Protein AF-A8WQV1-F1 (afdb_monomer_lite)

Organism: Caenorhabditis briggsae (NCBI:txid6238)

Sequence (213 aa):
MSSTSKEANKPSAESYLNKLYADLYHLVNSVEKGSGSELTVRLRNVESDIANFKEAIKTLPDISVGEGKQRGQISALYKQIEKKDELLESLAAFSLDARTNEDTLICKECKTVVILKNMTTEFLNEERDLPLPRQKKGIDHTQTEPVRGYFGVKDIFAFENVGFTRSSEGKRYLVCGECEQGPVGFVDTLTEMNYVTPERLAVQQTTNSPVEN

Structure (mmCIF, N/CA/C/O backbone):
data_AF-A8WQV1-F1
#
_entry.id   AF-A8WQV1-F1
#
loop_
_atom_site.group_PDB
_atom_site.id
_atom_site.type_symbol
_atom_site.label_atom_id
_atom_site.label_alt_id
_atom_site.label_comp_id
_atom_site.label_asym_id
_atom_site.label_entity_id
_atom_site.label_seq_id
_atom_site.pdbx_PDB_ins_code
_atom_site.Cartn_x
_atom_site.Cartn_y
_atom_site.Cartn_z
_atom_site.occupancy
_atom_site.B_iso_or_equiv
_atom_site.auth_seq_id
_atom_site.auth_comp_id
_atom_site.auth_asym_id
_atom_site.auth_atom_id
_atom_site.pdbx_PDB_model_num
ATOM 1 N N . MET A 1 1 ? 42.747 -19.310 -12.328 1.00 36.72 1 MET A N 1
ATOM 2 C CA . MET A 1 1 ? 43.585 -19.212 -13.541 1.00 36.72 1 MET A CA 1
ATOM 3 C C . MET A 1 1 ? 42.649 -19.092 -14.735 1.00 36.72 1 MET A C 1
ATOM 5 O O . MET A 1 1 ? 42.214 -20.112 -15.243 1.00 36.72 1 MET A O 1
ATOM 9 N N . SER A 1 2 ? 42.257 -17.871 -15.111 1.00 37.88 2 SER A N 1
ATOM 10 C CA . SER A 1 2 ? 41.440 -17.640 -16.312 1.00 37.88 2 SER A CA 1
ATOM 11 C C . SER A 1 2 ? 42.349 -17.178 -17.435 1.00 37.88 2 SER A C 1
ATOM 13 O O . SER A 1 2 ? 42.889 -16.077 -17.396 1.00 37.88 2 SER A O 1
ATOM 15 N N . SER A 1 3 ? 42.546 -18.060 -18.405 1.00 39.62 3 SER A N 1
ATOM 16 C CA . SER A 1 3 ? 43.194 -17.796 -19.681 1.00 39.62 3 SER A CA 1
ATOM 17 C C . SER A 1 3 ? 42.310 -16.874 -20.523 1.00 39.62 3 SER A C 1
ATOM 19 O O . SER A 1 3 ? 41.363 -17.324 -21.162 1.00 39.62 3 SER A O 1
ATOM 21 N N . THR A 1 4 ? 42.608 -15.577 -20.507 1.00 39.50 4 THR A N 1
ATOM 22 C CA . THR A 1 4 ? 42.071 -14.598 -21.455 1.00 39.50 4 THR A CA 1
ATOM 23 C C . THR A 1 4 ? 42.779 -14.775 -22.794 1.00 39.50 4 THR A C 1
ATOM 25 O O . THR A 1 4 ? 43.891 -14.289 -23.011 1.00 39.50 4 THR A O 1
ATOM 28 N N . SER A 1 5 ? 42.140 -15.505 -23.702 1.00 43.41 5 SER A N 1
ATOM 29 C CA . SER A 1 5 ? 42.498 -15.526 -25.116 1.00 43.41 5 SER A CA 1
ATOM 30 C C . SER A 1 5 ? 42.326 -14.108 -25.663 1.00 43.41 5 SER A C 1
ATOM 32 O O . SER A 1 5 ? 41.225 -13.564 -25.640 1.00 43.41 5 SER A O 1
ATOM 34 N N . LYS A 1 6 ? 43.411 -13.481 -26.125 1.00 44.03 6 LYS A N 1
ATOM 35 C CA . LYS A 1 6 ? 43.340 -12.240 -26.904 1.00 44.03 6 LYS A CA 1
ATOM 36 C C . LYS A 1 6 ? 42.639 -12.555 -28.227 1.00 44.03 6 LYS A C 1
ATOM 38 O O . LYS A 1 6 ? 43.284 -13.046 -29.149 1.00 44.03 6 LYS A O 1
ATOM 43 N N . GLU A 1 7 ? 41.338 -12.300 -28.323 1.00 45.66 7 GLU A N 1
ATOM 44 C CA . GLU A 1 7 ? 40.667 -12.239 -29.620 1.00 45.66 7 GLU A CA 1
ATOM 45 C C . GLU A 1 7 ? 41.255 -11.059 -30.398 1.00 45.66 7 GLU A C 1
ATOM 47 O O . GLU A 1 7 ? 41.131 -9.897 -30.008 1.00 45.66 7 GLU A O 1
ATOM 52 N N . ALA A 1 8 ? 41.976 -11.365 -31.476 1.00 50.50 8 ALA A N 1
ATOM 53 C CA . ALA A 1 8 ? 42.409 -10.361 -32.431 1.00 50.50 8 ALA A CA 1
ATOM 54 C C . ALA A 1 8 ? 41.153 -9.719 -33.033 1.00 50.50 8 ALA A C 1
ATOM 56 O O . ALA A 1 8 ? 40.342 -10.406 -33.653 1.00 50.50 8 ALA A O 1
ATOM 57 N N . ASN A 1 9 ? 40.980 -8.415 -32.816 1.00 60.62 9 ASN A N 1
ATOM 58 C CA . ASN A 1 9 ? 39.801 -7.687 -33.264 1.00 60.62 9 ASN A CA 1
ATOM 59 C C . ASN A 1 9 ? 39.775 -7.688 -34.802 1.00 60.62 9 ASN A C 1
ATOM 61 O O . ASN A 1 9 ? 40.575 -7.006 -35.448 1.00 60.62 9 ASN A O 1
ATOM 65 N N . LYS A 1 10 ? 38.922 -8.532 -35.389 1.00 67.94 10 LYS A N 1
ATOM 66 C CA . LYS A 1 10 ? 38.772 -8.653 -36.842 1.00 67.94 10 LYS A CA 1
ATOM 67 C C . LYS A 1 10 ? 38.277 -7.302 -37.392 1.00 67.94 10 LYS A C 1
ATOM 69 O O . LYS A 1 10 ? 37.418 -6.691 -36.757 1.00 67.94 10 LYS A O 1
ATOM 74 N N . PRO A 1 11 ? 38.784 -6.814 -38.541 1.00 74.38 11 PRO A N 1
ATOM 75 C CA . PRO A 1 11 ? 38.354 -5.526 -39.086 1.00 74.38 11 PRO A CA 1
ATOM 76 C C . PRO A 1 11 ? 36.836 -5.498 -39.316 1.00 74.38 11 PRO A C 1
ATOM 78 O O . PRO A 1 11 ? 36.263 -6.490 -39.776 1.00 74.38 11 PRO A O 1
ATOM 81 N N . SER A 1 12 ? 36.186 -4.376 -38.991 1.00 82.19 12 SER A N 1
ATOM 82 C CA . SER A 1 12 ? 34.741 -4.194 -39.179 1.00 82.19 12 SER A CA 1
ATOM 83 C C . SER A 1 12 ? 34.376 -4.082 -40.664 1.00 82.19 12 SER A C 1
ATOM 85 O O . SER A 1 12 ? 35.210 -3.718 -41.494 1.00 82.19 12 SER A O 1
ATOM 87 N N . ALA A 1 13 ? 33.110 -4.344 -41.013 1.00 84.62 13 ALA A N 1
ATOM 88 C CA . ALA A 1 13 ? 32.611 -4.139 -42.379 1.00 84.62 13 ALA A CA 1
ATOM 89 C C . ALA A 1 13 ? 32.867 -2.699 -42.872 1.00 84.62 13 ALA A C 1
ATOM 91 O O . ALA A 1 13 ? 33.284 -2.494 -44.009 1.00 84.62 13 ALA A O 1
ATOM 92 N N . GLU A 1 14 ? 32.714 -1.712 -41.987 1.00 85.88 14 GLU A N 1
ATOM 93 C CA . GLU A 1 14 ? 33.030 -0.304 -42.252 1.00 85.88 14 GLU A CA 1
ATOM 94 C C . GLU A 1 14 ? 34.509 -0.090 -42.619 1.00 85.88 14 GLU A C 1
ATOM 96 O O . GLU A 1 14 ? 34.821 0.633 -43.564 1.00 85.88 14 GLU A O 1
ATOM 101 N N . SER A 1 15 ? 35.432 -0.770 -41.932 1.00 85.56 15 SER A N 1
ATOM 102 C CA . SER A 1 15 ? 36.864 -0.685 -42.233 1.00 85.56 15 SER A CA 1
ATOM 103 C C . SER A 1 15 ? 37.199 -1.200 -43.637 1.00 85.56 15 SER A C 1
ATOM 105 O O . SER A 1 15 ? 38.009 -0.576 -44.324 1.00 85.56 15 SER A O 1
ATOM 107 N N . TYR A 1 16 ? 36.567 -2.290 -44.087 1.00 88.38 16 TYR A N 1
ATOM 108 C CA . TYR A 1 16 ? 36.750 -2.803 -45.451 1.00 88.38 16 TYR A CA 1
ATOM 109 C C . TYR A 1 16 ? 36.132 -1.884 -46.507 1.00 88.38 16 TYR A C 1
ATOM 111 O O . TYR A 1 16 ? 36.733 -1.683 -47.559 1.00 88.38 16 TYR A O 1
ATOM 119 N N . LEU A 1 17 ? 34.972 -1.284 -46.221 1.00 87.75 17 LEU A N 1
ATOM 120 C CA . LEU A 1 17 ? 34.329 -0.328 -47.125 1.00 87.75 17 LEU A CA 1
ATOM 121 C C . LEU A 1 17 ? 35.196 0.922 -47.340 1.00 87.75 17 LEU A C 1
ATOM 123 O O . LEU A 1 17 ? 35.389 1.359 -48.474 1.00 87.75 17 LEU A O 1
ATOM 127 N N . ASN A 1 18 ? 35.770 1.460 -46.263 1.00 88.56 18 ASN A N 1
ATOM 128 C CA . ASN A 1 18 ? 36.675 2.607 -46.331 1.00 88.56 18 ASN A CA 1
ATOM 129 C C . ASN A 1 18 ? 37.946 2.286 -47.133 1.00 88.56 18 ASN A C 1
ATOM 131 O O . ASN A 1 18 ? 38.418 3.117 -47.910 1.00 88.56 18 ASN A O 1
ATOM 135 N N . LYS A 1 19 ? 38.478 1.066 -46.984 1.00 90.06 19 LYS A N 1
ATOM 136 C CA . LYS A 1 19 ? 39.639 0.601 -47.751 1.00 90.06 19 LYS A CA 1
ATOM 137 C C . LYS A 1 19 ? 39.313 0.459 -49.243 1.00 90.06 19 LYS A C 1
ATOM 139 O O . LYS A 1 19 ? 40.042 1.000 -50.070 1.00 90.06 19 LYS A O 1
ATOM 144 N N . LEU A 1 20 ? 38.165 -0.138 -49.567 1.00 90.25 20 LEU A N 1
ATOM 145 C CA . LEU A 1 20 ? 37.666 -0.255 -50.937 1.00 90.25 20 LEU A CA 1
ATOM 146 C C . LEU A 1 20 ? 37.507 1.117 -51.608 1.00 90.25 20 LEU A C 1
ATOM 148 O O . LEU A 1 20 ? 37.900 1.290 -52.760 1.00 90.25 20 LEU A O 1
ATOM 152 N N . TYR A 1 21 ? 36.966 2.107 -50.892 1.00 87.50 21 TYR A N 1
ATOM 153 C CA . TYR A 1 21 ? 36.841 3.475 -51.399 1.00 87.50 21 TYR A CA 1
ATOM 154 C C . TYR A 1 21 ? 38.207 4.098 -51.726 1.00 87.50 21 TYR A C 1
ATOM 156 O O . TYR A 1 21 ? 38.379 4.685 -52.796 1.00 87.50 21 TYR A O 1
ATOM 164 N N . ALA A 1 22 ? 39.197 3.930 -50.844 1.00 88.31 22 ALA A N 1
ATOM 165 C CA . ALA A 1 22 ? 40.556 4.413 -51.083 1.00 88.31 22 ALA A CA 1
ATOM 166 C C . ALA A 1 22 ? 41.210 3.718 -52.291 1.00 88.31 22 ALA A C 1
ATOM 168 O O . ALA A 1 22 ? 41.815 4.383 -53.135 1.00 88.31 22 ALA A O 1
ATOM 169 N N . ASP A 1 23 ? 41.055 2.397 -52.417 1.00 88.81 23 ASP A N 1
ATOM 170 C CA . ASP A 1 23 ? 41.619 1.635 -53.534 1.00 88.81 23 ASP A CA 1
ATOM 171 C C . ASP A 1 23 ? 40.944 1.984 -54.876 1.00 88.81 23 ASP A C 1
ATOM 173 O O . ASP A 1 23 ? 41.640 2.131 -55.885 1.00 88.81 23 ASP A O 1
ATOM 177 N N . LEU A 1 24 ? 39.631 2.243 -54.890 1.00 86.06 24 LEU A N 1
ATOM 178 C CA . LEU A 1 24 ? 38.917 2.773 -56.060 1.00 86.06 24 LEU A CA 1
ATOM 179 C C . LEU A 1 24 ? 39.387 4.186 -56.435 1.00 86.06 24 LEU A C 1
ATOM 181 O O . LEU A 1 24 ? 39.638 4.458 -57.609 1.00 86.06 24 LEU A O 1
ATOM 185 N N . TYR A 1 25 ? 39.563 5.075 -55.457 1.00 85.38 25 TYR A N 1
ATOM 186 C CA . TYR A 1 25 ? 40.084 6.424 -55.692 1.00 85.38 25 TYR A CA 1
ATOM 187 C C . TYR A 1 25 ? 41.487 6.390 -56.316 1.00 85.38 25 TYR A C 1
ATOM 189 O O . TYR A 1 25 ? 41.779 7.104 -57.279 1.00 85.38 25 TYR A O 1
ATOM 197 N N . HIS A 1 26 ? 42.369 5.530 -55.806 1.00 83.50 26 HIS A N 1
ATOM 198 C CA . HIS A 1 26 ? 43.704 5.355 -56.372 1.00 83.50 26 HIS A CA 1
ATOM 199 C C . HIS A 1 26 ? 43.680 4.719 -57.763 1.00 83.50 26 HIS A C 1
ATOM 201 O O . HIS A 1 26 ? 44.480 5.108 -58.611 1.00 83.50 26 HIS A O 1
ATOM 207 N N . LEU A 1 27 ? 42.758 3.789 -58.023 1.00 84.81 27 LEU A N 1
ATOM 208 C CA . LEU A 1 27 ? 42.574 3.210 -59.349 1.00 84.81 27 LEU A CA 1
ATOM 209 C C . LEU A 1 27 ? 42.208 4.283 -60.384 1.00 84.81 27 LEU A C 1
ATOM 211 O O . LEU A 1 27 ? 42.860 4.352 -61.423 1.00 84.81 27 LEU A O 1
ATOM 215 N N . VAL A 1 28 ? 41.228 5.144 -60.087 1.00 80.25 28 VAL A N 1
ATOM 216 C CA . VAL A 1 28 ? 40.807 6.246 -60.975 1.00 80.25 28 VAL A CA 1
ATOM 217 C C . VAL A 1 28 ? 41.991 7.157 -61.316 1.00 80.25 28 VAL A C 1
ATOM 219 O O . VAL A 1 28 ? 42.274 7.386 -62.490 1.00 80.25 28 VAL A O 1
ATOM 222 N N . ASN A 1 29 ? 42.768 7.567 -60.310 1.00 80.75 29 ASN A N 1
ATOM 223 C CA . ASN A 1 29 ? 43.970 8.382 -60.515 1.00 80.75 29 ASN A CA 1
ATOM 224 C C . ASN A 1 29 ? 45.029 7.697 -61.403 1.00 80.75 29 ASN A C 1
ATOM 226 O O . ASN A 1 29 ? 45.751 8.362 -62.148 1.00 80.75 29 ASN A O 1
ATOM 230 N N . SER A 1 30 ? 45.163 6.372 -61.313 1.00 81.94 30 SER A N 1
ATOM 231 C CA . SER A 1 30 ? 46.096 5.598 -62.141 1.00 81.94 30 SER A CA 1
ATOM 232 C C . SER A 1 30 ? 45.617 5.442 -63.587 1.00 81.94 30 SER A C 1
ATOM 234 O O . SER A 1 30 ? 46.457 5.378 -64.489 1.00 81.94 30 SER A O 1
ATOM 236 N N . VAL A 1 31 ? 44.296 5.434 -63.821 1.00 79.56 31 VAL A N 1
ATOM 237 C CA . VAL A 1 31 ? 43.693 5.444 -65.170 1.00 79.56 31 VAL A CA 1
ATOM 238 C C . VAL A 1 31 ? 43.985 6.776 -65.843 1.00 79.56 31 VAL A C 1
ATOM 240 O O . VAL A 1 31 ? 44.496 6.796 -66.960 1.00 79.56 31 VAL A O 1
ATOM 243 N N . GLU A 1 32 ? 43.745 7.881 -65.138 1.00 77.06 32 GLU A N 1
ATOM 244 C CA . GLU A 1 32 ? 43.970 9.239 -65.647 1.00 77.06 32 GLU A CA 1
ATOM 245 C C . GLU A 1 32 ? 45.433 9.496 -66.033 1.00 77.06 32 GLU A C 1
ATOM 247 O O . GLU A 1 32 ? 45.713 10.239 -66.972 1.00 77.06 32 GLU A O 1
ATOM 252 N N . LYS A 1 33 ? 46.379 8.848 -65.343 1.00 80.94 33 LYS A N 1
ATOM 253 C CA . LYS A 1 33 ? 47.825 8.984 -65.588 1.00 80.94 33 LYS A CA 1
ATOM 254 C C . LYS A 1 33 ? 48.391 7.975 -66.596 1.00 80.94 33 LYS A C 1
ATOM 256 O O . LYS A 1 33 ? 49.582 8.037 -66.890 1.00 80.94 33 LYS A O 1
ATOM 261 N N . GLY A 1 34 ? 47.584 7.038 -67.105 1.00 73.44 34 GLY A N 1
ATOM 262 C CA . GLY A 1 34 ? 48.005 6.050 -68.110 1.00 73.44 34 GLY A CA 1
ATOM 263 C C . GLY A 1 34 ? 49.005 4.990 -67.617 1.00 73.44 34 GLY A C 1
ATOM 264 O O . GLY A 1 34 ? 49.735 4.413 -68.423 1.00 73.44 34 GLY A O 1
ATOM 265 N N . SER A 1 35 ? 49.067 4.715 -66.308 1.00 75.62 35 SER A N 1
ATOM 266 C CA . SER A 1 35 ? 50.056 3.794 -65.719 1.00 75.62 35 SER A CA 1
ATOM 267 C C . SER A 1 35 ? 49.569 2.335 -65.716 1.00 75.62 35 SER A C 1
ATOM 269 O O . SER A 1 35 ? 49.016 1.843 -64.733 1.00 75.62 35 SER A O 1
ATOM 271 N N . GLY A 1 36 ? 49.771 1.618 -66.828 1.00 71.38 36 GLY A N 1
ATOM 272 C CA . GLY A 1 36 ? 49.242 0.258 -67.048 1.00 71.38 36 GLY A CA 1
ATOM 273 C C . GLY A 1 36 ? 49.619 -0.805 -65.999 1.00 71.38 36 GLY A C 1
ATOM 274 O O . GLY A 1 36 ? 48.798 -1.660 -65.655 1.00 71.38 36 GLY A O 1
ATOM 275 N N . SER A 1 37 ? 50.837 -0.758 -65.452 1.00 77.31 37 SER A N 1
ATOM 276 C CA . SER A 1 37 ? 51.276 -1.688 -64.400 1.00 77.31 37 SER A CA 1
ATOM 277 C C . SER A 1 37 ? 50.597 -1.405 -63.055 1.00 77.31 37 SER A C 1
ATOM 279 O O . SER A 1 37 ? 50.151 -2.341 -62.389 1.00 77.31 37 SER A O 1
ATOM 281 N N . GLU A 1 38 ? 50.441 -0.129 -62.690 1.00 79.12 38 GLU A N 1
ATOM 282 C CA . GLU A 1 38 ? 49.752 0.304 -61.465 1.00 79.12 38 GLU A CA 1
ATOM 283 C C . GLU A 1 38 ? 48.249 -0.010 -61.533 1.00 79.12 38 GLU A C 1
ATOM 285 O O . GLU A 1 38 ? 47.657 -0.449 -60.548 1.00 79.12 38 GLU A O 1
ATOM 290 N N . LEU A 1 39 ? 47.638 0.124 -62.715 1.00 79.94 39 LEU A N 1
ATOM 291 C CA . LEU A 1 39 ? 46.238 -0.242 -62.955 1.00 79.94 39 LEU A CA 1
ATOM 292 C C . LEU A 1 39 ? 45.944 -1.702 -62.620 1.00 79.94 39 LEU A C 1
ATOM 294 O O . LEU A 1 39 ? 44.957 -2.006 -61.950 1.00 79.94 39 LEU A O 1
ATOM 298 N N . THR A 1 40 ? 46.826 -2.605 -63.047 1.00 79.75 40 THR A N 1
ATOM 299 C CA . THR A 1 40 ? 46.658 -4.043 -62.814 1.00 79.75 40 THR A CA 1
ATOM 300 C C . THR A 1 40 ? 46.721 -4.382 -61.322 1.00 79.75 40 THR A C 1
ATOM 302 O O . THR A 1 40 ? 45.951 -5.214 -60.844 1.00 79.75 40 THR A O 1
ATOM 305 N N . VAL A 1 41 ? 47.608 -3.728 -60.564 1.00 85.38 41 VAL A N 1
ATOM 306 C CA . VAL A 1 41 ? 47.726 -3.928 -59.110 1.00 85.38 41 VAL A CA 1
ATOM 307 C C . VAL A 1 41 ? 46.496 -3.384 -58.381 1.00 85.38 41 VAL A C 1
ATOM 309 O O . VAL A 1 41 ? 45.927 -4.073 -57.537 1.00 85.38 41 VAL A O 1
ATOM 312 N N . ARG A 1 42 ? 46.036 -2.181 -58.739 1.00 84.69 42 ARG A N 1
ATOM 313 C CA . ARG A 1 42 ? 44.877 -1.544 -58.098 1.00 84.69 42 ARG A CA 1
ATOM 314 C C . ARG A 1 42 ? 43.577 -2.305 -58.341 1.00 84.69 42 ARG A C 1
ATOM 316 O O . ARG A 1 42 ? 42.800 -2.464 -57.406 1.00 84.69 42 ARG A O 1
ATOM 323 N N . LEU A 1 43 ? 43.376 -2.847 -59.543 1.00 83.06 43 LEU A N 1
ATOM 324 C CA . LEU A 1 43 ? 42.224 -3.706 -59.842 1.00 83.06 43 LEU A CA 1
ATOM 325 C C . LEU A 1 43 ? 42.189 -4.958 -58.953 1.00 83.06 43 LEU A C 1
ATOM 327 O O . LEU A 1 43 ? 41.137 -5.288 -58.412 1.00 83.06 43 LEU A O 1
ATOM 331 N N . ARG A 1 44 ? 43.339 -5.610 -58.733 1.00 84.25 44 ARG A N 1
ATOM 332 C CA . ARG A 1 44 ? 43.433 -6.776 -57.834 1.00 84.25 44 ARG A CA 1
ATOM 333 C C . ARG A 1 44 ? 43.167 -6.416 -56.372 1.00 84.25 44 ARG A C 1
ATOM 335 O O . ARG A 1 44 ? 42.560 -7.204 -55.652 1.00 84.25 44 ARG A O 1
ATOM 342 N N . ASN A 1 45 ? 43.600 -5.236 -55.927 1.00 87.62 45 ASN A N 1
ATOM 343 C CA . ASN A 1 45 ? 43.328 -4.769 -54.565 1.00 87.62 45 ASN A CA 1
ATOM 344 C C . ASN A 1 45 ? 41.830 -4.518 -54.346 1.00 87.62 45 ASN A C 1
ATOM 346 O O . ASN A 1 45 ? 41.278 -4.994 -53.358 1.00 87.62 45 ASN A O 1
ATOM 350 N N . VAL A 1 46 ? 41.168 -3.856 -55.299 1.00 88.88 46 VAL A N 1
ATOM 351 C CA . VAL A 1 46 ? 39.711 -3.642 -55.286 1.00 88.88 46 VAL A CA 1
ATOM 352 C C . VAL A 1 46 ? 38.962 -4.976 -55.252 1.00 88.88 46 VAL A C 1
ATOM 354 O O . VAL A 1 46 ? 38.045 -5.146 -54.452 1.00 88.88 46 VAL A O 1
ATOM 357 N N . GLU A 1 47 ? 39.368 -5.948 -56.073 1.00 85.06 47 GLU A N 1
ATOM 358 C CA . GLU A 1 47 ? 38.774 -7.290 -56.084 1.00 85.06 47 GLU A CA 1
ATOM 359 C C . GLU A 1 47 ? 38.903 -7.991 -54.718 1.00 85.06 47 GLU A C 1
ATOM 361 O O . GLU A 1 47 ? 37.920 -8.517 -54.190 1.00 85.06 47 GLU A O 1
ATOM 366 N N . SER A 1 48 ? 40.093 -7.936 -54.112 1.00 88.56 48 SER A N 1
ATOM 367 C CA . SER A 1 48 ? 40.353 -8.486 -52.777 1.00 88.56 48 SER A CA 1
ATOM 368 C C . SER A 1 48 ? 39.501 -7.809 -51.697 1.00 88.56 48 SER A C 1
ATOM 370 O O . SER A 1 48 ? 38.906 -8.479 -50.851 1.00 88.56 48 SER A O 1
ATOM 372 N N . ASP A 1 49 ? 39.367 -6.484 -51.743 1.00 89.19 49 ASP A N 1
ATOM 373 C CA . ASP A 1 49 ? 38.588 -5.728 -50.761 1.00 89.19 49 ASP A CA 1
ATOM 374 C C . ASP A 1 49 ? 37.088 -5.986 -50.868 1.00 89.19 49 ASP A C 1
ATOM 376 O O . ASP A 1 49 ? 36.422 -6.134 -49.842 1.00 89.19 49 ASP A O 1
ATOM 380 N N . ILE A 1 50 ? 36.559 -6.131 -52.086 1.00 87.94 50 ILE A N 1
ATOM 381 C CA . ILE A 1 50 ? 35.166 -6.539 -52.309 1.00 87.94 50 ILE A CA 1
ATOM 382 C C . ILE A 1 50 ? 34.918 -7.931 -51.720 1.00 87.94 50 ILE A C 1
ATOM 384 O O . ILE A 1 50 ? 33.899 -8.147 -51.056 1.00 87.94 50 ILE A O 1
ATOM 388 N N . ALA A 1 51 ? 35.839 -8.876 -51.929 1.00 87.25 51 ALA A N 1
ATOM 389 C CA . ALA A 1 51 ? 35.718 -10.224 -51.378 1.00 87.25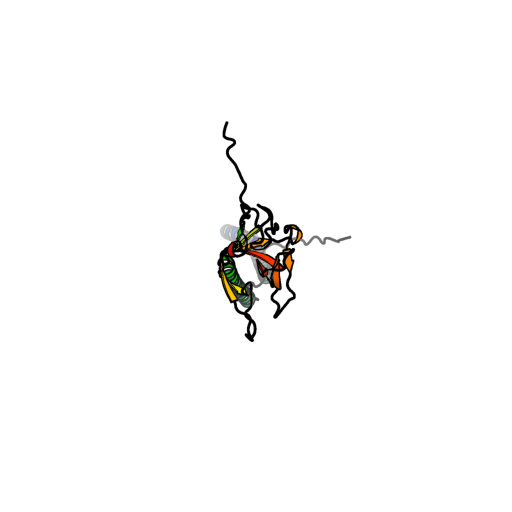 51 ALA A CA 1
ATOM 390 C C . ALA A 1 51 ? 35.718 -10.209 -49.840 1.00 87.25 51 ALA A C 1
ATOM 392 O O . ALA A 1 51 ? 34.843 -10.810 -49.213 1.00 87.25 51 ALA A O 1
ATOM 393 N N . ASN A 1 52 ? 36.638 -9.459 -49.232 1.00 88.56 52 ASN A N 1
ATOM 394 C CA . ASN A 1 52 ? 36.730 -9.331 -47.778 1.00 88.56 52 ASN A CA 1
ATOM 395 C C . ASN A 1 52 ? 35.505 -8.625 -47.174 1.00 88.56 52 ASN A C 1
ATOM 397 O O . ASN A 1 52 ? 34.981 -9.066 -46.148 1.00 88.56 52 ASN A O 1
ATOM 401 N N . PHE A 1 53 ? 34.997 -7.578 -47.828 1.00 89.94 53 PHE A N 1
ATOM 402 C CA . PHE A 1 53 ? 33.784 -6.876 -47.406 1.00 89.94 53 PHE A CA 1
ATOM 403 C C . PHE A 1 53 ? 32.547 -7.781 -47.467 1.00 89.94 53 PHE A C 1
ATOM 405 O O . PHE A 1 53 ? 31.750 -7.810 -46.527 1.00 89.94 53 PHE A O 1
ATOM 412 N N . LYS A 1 54 ? 32.411 -8.590 -48.526 1.00 88.88 54 LYS A N 1
ATOM 413 C CA . LYS A 1 54 ? 31.325 -9.572 -48.663 1.00 88.88 54 LYS A CA 1
ATOM 414 C C . LYS A 1 54 ? 31.328 -10.594 -47.524 1.00 88.88 54 LYS A C 1
ATOM 416 O O . LYS A 1 54 ? 30.265 -10.912 -46.992 1.00 88.88 54 LYS A O 1
ATOM 421 N N . GLU A 1 55 ? 32.497 -11.096 -47.134 1.00 89.62 55 GLU A N 1
ATOM 422 C CA . GLU A 1 55 ? 32.611 -12.013 -45.994 1.00 89.62 55 GLU A CA 1
ATOM 423 C C . GLU A 1 55 ? 32.320 -11.316 -44.658 1.00 89.62 55 GLU A C 1
ATOM 425 O O . GLU A 1 55 ? 31.674 -11.905 -43.795 1.00 89.62 55 GLU A O 1
ATOM 430 N N . ALA A 1 56 ? 32.709 -10.048 -44.493 1.00 88.62 56 ALA A N 1
ATOM 431 C CA . ALA A 1 56 ? 32.362 -9.272 -43.303 1.00 88.62 56 ALA A CA 1
ATOM 432 C C . ALA A 1 56 ? 30.841 -9.063 -43.166 1.00 88.62 56 ALA A C 1
ATOM 434 O O . ALA A 1 56 ? 30.299 -9.242 -42.076 1.00 88.62 56 ALA A O 1
ATOM 435 N N . ILE A 1 57 ? 30.131 -8.775 -44.264 1.00 86.69 57 ILE A N 1
ATOM 436 C CA . ILE A 1 57 ? 28.663 -8.634 -44.256 1.00 86.69 57 ILE A CA 1
ATOM 437 C C . ILE A 1 57 ? 27.977 -9.932 -43.821 1.00 86.69 57 ILE A C 1
ATOM 439 O O . ILE A 1 57 ? 27.053 -9.885 -43.015 1.00 86.69 57 ILE A O 1
ATOM 443 N N . LYS A 1 58 ? 28.438 -11.097 -44.294 1.00 85.12 58 LYS A N 1
ATOM 444 C CA . LYS A 1 58 ? 27.863 -12.398 -43.898 1.00 85.12 58 LYS A CA 1
ATOM 445 C C . LYS A 1 58 ? 27.994 -12.697 -42.405 1.00 85.12 58 LYS A C 1
ATOM 447 O O . LYS A 1 58 ? 27.238 -13.509 -41.886 1.00 85.12 58 LYS A O 1
ATOM 452 N N . THR A 1 59 ? 28.971 -12.087 -41.734 1.00 83.88 59 THR A N 1
ATOM 453 C CA . THR A 1 59 ? 29.167 -12.255 -40.288 1.00 83.88 59 THR A CA 1
ATOM 454 C C . THR A 1 59 ? 28.306 -11.321 -39.442 1.00 83.88 59 THR A C 1
ATOM 456 O O . THR A 1 59 ? 28.275 -11.484 -38.223 1.00 83.88 59 THR A O 1
ATOM 459 N N . LEU A 1 60 ? 27.606 -10.355 -40.051 1.00 80.81 60 LEU A N 1
ATOM 460 C CA . LEU A 1 60 ? 26.692 -9.490 -39.313 1.00 80.81 60 LEU A CA 1
ATOM 461 C C . LEU A 1 60 ? 25.466 -10.298 -38.857 1.00 80.81 60 LEU A C 1
ATOM 463 O O . LEU A 1 60 ? 24.900 -11.048 -39.656 1.00 80.81 60 LEU A O 1
ATOM 467 N N . PRO A 1 61 ? 25.050 -10.167 -37.586 1.00 75.12 61 PRO A N 1
ATOM 468 C CA . PRO A 1 61 ? 23.874 -10.859 -37.086 1.00 75.12 61 PRO A CA 1
ATOM 469 C C . PRO A 1 61 ? 22.620 -10.375 -37.817 1.00 75.12 61 PRO A C 1
ATOM 471 O O . PRO A 1 61 ? 22.390 -9.172 -37.957 1.00 75.12 61 PRO A O 1
ATOM 474 N N . ASP A 1 62 ? 21.793 -11.322 -38.255 1.00 76.19 62 ASP A N 1
ATOM 475 C CA . ASP A 1 62 ? 20.500 -11.020 -38.855 1.00 76.19 62 ASP A CA 1
ATOM 476 C C . ASP A 1 62 ? 19.500 -10.639 -37.759 1.00 76.19 62 ASP A C 1
ATOM 478 O O . ASP A 1 62 ? 18.920 -11.487 -37.080 1.00 76.19 62 ASP A O 1
ATOM 482 N N . ILE A 1 63 ? 19.315 -9.333 -37.579 1.00 70.38 63 ILE A N 1
ATOM 483 C CA . ILE A 1 63 ? 18.386 -8.763 -36.598 1.00 70.38 63 ILE A CA 1
ATOM 484 C C . ILE A 1 63 ? 16.915 -9.093 -36.896 1.00 70.38 63 ILE A C 1
ATOM 486 O O . ILE A 1 63 ? 16.075 -8.936 -36.013 1.00 70.38 63 ILE A O 1
ATOM 490 N N . SER A 1 64 ? 16.593 -9.582 -38.101 1.00 68.38 64 SER A N 1
ATOM 491 C CA . SER A 1 64 ? 15.243 -10.061 -38.421 1.00 68.38 64 SER A CA 1
ATOM 492 C C . SER A 1 64 ? 14.948 -11.425 -37.781 1.00 68.38 64 SER A C 1
ATOM 494 O O . SER A 1 64 ? 13.786 -11.766 -37.525 1.00 68.38 64 SER A O 1
ATOM 496 N N . VAL A 1 65 ? 15.991 -12.195 -37.433 1.00 68.12 65 VAL A N 1
ATOM 497 C CA . VAL A 1 65 ? 15.865 -13.493 -36.765 1.00 68.12 65 VAL A CA 1
ATOM 498 C C . VAL A 1 65 ? 15.479 -13.274 -35.305 1.00 68.12 65 VAL A C 1
ATOM 500 O O . VAL A 1 65 ? 16.306 -13.093 -34.416 1.00 68.12 65 VAL A O 1
ATOM 503 N N . GLY A 1 66 ? 14.174 -13.321 -35.050 1.00 68.69 66 GLY A N 1
ATOM 504 C CA . GLY A 1 66 ? 13.606 -13.219 -33.707 1.00 68.69 66 GLY A CA 1
ATOM 505 C C . GLY A 1 66 ? 12.955 -11.876 -33.385 1.00 68.69 66 GLY A C 1
ATOM 506 O O . GLY A 1 66 ? 12.395 -11.756 -32.294 1.00 68.69 66 GLY A O 1
ATOM 507 N N . GLU A 1 67 ? 12.921 -10.925 -34.326 1.00 80.25 67 GLU A N 1
ATOM 508 C CA . GLU A 1 67 ? 12.228 -9.637 -34.160 1.00 80.25 67 GLU A CA 1
ATOM 509 C C . GLU A 1 67 ? 10.764 -9.849 -33.737 1.00 80.25 67 GLU A C 1
ATOM 511 O O . GLU A 1 67 ? 10.280 -9.239 -32.785 1.00 80.25 67 GLU A O 1
ATOM 516 N N . GLY A 1 68 ? 10.065 -10.799 -34.372 1.00 79.19 68 GLY A N 1
ATOM 517 C CA . GLY A 1 68 ? 8.684 -11.139 -34.016 1.00 79.19 68 GLY A CA 1
ATOM 518 C C . GLY A 1 68 ? 8.539 -11.658 -32.580 1.00 79.19 68 GLY A C 1
ATOM 519 O O . GLY A 1 68 ? 7.597 -11.292 -31.876 1.00 79.19 68 GLY A O 1
ATOM 520 N N . LYS A 1 69 ? 9.503 -12.459 -32.106 1.00 83.38 69 LYS A N 1
ATOM 521 C CA . LYS A 1 69 ? 9.516 -12.974 -30.728 1.00 83.38 69 LYS A CA 1
ATOM 522 C C . LYS A 1 69 ? 9.777 -11.848 -29.727 1.00 83.38 69 LYS A C 1
ATOM 524 O O . LYS A 1 69 ? 9.075 -11.765 -28.722 1.00 83.38 69 LYS A O 1
ATOM 529 N N . GLN A 1 70 ? 10.735 -10.970 -30.015 1.00 85.75 70 GLN A N 1
ATOM 530 C CA . GLN A 1 70 ? 11.055 -9.812 -29.178 1.00 85.75 70 GLN A CA 1
ATOM 531 C C . GLN A 1 70 ? 9.877 -8.833 -29.105 1.00 85.75 70 GLN A C 1
ATOM 533 O O . GLN A 1 70 ? 9.476 -8.436 -28.014 1.00 85.75 70 GLN A O 1
ATOM 538 N N . ARG A 1 71 ? 9.241 -8.515 -30.240 1.00 86.00 71 ARG A N 1
ATOM 539 C CA . ARG A 1 71 ? 8.035 -7.670 -30.288 1.00 86.00 71 ARG A CA 1
ATOM 540 C C . ARG A 1 71 ? 6.872 -8.283 -29.510 1.00 86.00 71 ARG A C 1
ATOM 542 O O . ARG A 1 71 ? 6.171 -7.566 -28.797 1.00 86.00 71 ARG A O 1
ATOM 549 N N . GLY A 1 72 ? 6.702 -9.603 -29.588 1.00 87.94 72 GLY A N 1
ATOM 550 C CA . GLY A 1 72 ? 5.728 -10.334 -28.776 1.00 87.94 72 GLY A CA 1
ATOM 551 C C . GLY A 1 72 ? 6.003 -10.217 -27.273 1.00 87.94 72 GLY A C 1
ATOM 552 O O . GLY A 1 72 ? 5.091 -9.915 -26.505 1.00 87.94 72 GLY A O 1
ATOM 553 N N . GLN A 1 73 ? 7.260 -10.391 -26.851 1.00 92.38 73 GLN A N 1
ATOM 554 C CA . GLN A 1 73 ? 7.669 -10.227 -25.450 1.00 92.38 73 GLN A CA 1
ATOM 555 C C . GLN A 1 73 ? 7.434 -8.799 -24.948 1.00 92.38 73 GLN A C 1
ATOM 557 O O . GLN A 1 73 ? 6.874 -8.619 -23.870 1.00 92.38 73 GLN A O 1
ATOM 562 N N . ILE A 1 74 ? 7.792 -7.791 -25.745 1.00 93.38 74 ILE A N 1
ATOM 563 C CA . ILE A 1 74 ? 7.572 -6.377 -25.420 1.00 93.38 74 ILE A CA 1
ATOM 564 C C . ILE A 1 74 ? 6.074 -6.089 -25.245 1.00 93.38 74 ILE A C 1
ATOM 566 O O . ILE A 1 74 ? 5.675 -5.496 -24.247 1.00 93.38 74 ILE A O 1
ATOM 570 N N . SER A 1 75 ? 5.224 -6.564 -26.160 1.00 94.62 75 SER A N 1
ATOM 571 C CA . SER A 1 75 ? 3.769 -6.392 -26.047 1.00 94.62 75 SER A CA 1
ATOM 572 C C . SER A 1 75 ? 3.196 -7.060 -24.794 1.00 94.62 75 SER A C 1
ATOM 574 O O . SER A 1 75 ? 2.348 -6.481 -24.115 1.00 94.62 75 SER A O 1
ATOM 576 N N . ALA A 1 76 ? 3.672 -8.261 -24.457 1.00 95.44 76 ALA A N 1
ATOM 577 C CA . ALA A 1 76 ? 3.254 -8.952 -23.243 1.00 95.44 76 ALA A CA 1
ATOM 578 C C . ALA A 1 76 ? 3.667 -8.187 -21.975 1.00 95.44 76 ALA A C 1
ATOM 580 O O . ALA A 1 76 ? 2.868 -8.089 -21.046 1.00 95.44 76 ALA A O 1
ATOM 581 N N . LEU A 1 77 ? 4.876 -7.615 -21.950 1.00 95.31 77 LEU A N 1
ATOM 582 C CA . LEU A 1 77 ? 5.345 -6.788 -20.838 1.00 95.31 77 LEU A CA 1
ATOM 583 C C . LEU A 1 77 ? 4.499 -5.521 -20.678 1.00 95.31 77 LEU A C 1
ATOM 585 O O . LEU A 1 77 ? 4.079 -5.230 -19.562 1.00 95.31 77 LEU A O 1
ATOM 589 N N . TYR A 1 78 ? 4.166 -4.821 -21.766 1.00 95.19 78 TYR A N 1
ATOM 590 C CA . TYR A 1 78 ? 3.291 -3.643 -21.695 1.00 95.19 78 TYR A CA 1
ATOM 591 C C . TYR A 1 78 ? 1.915 -3.965 -21.101 1.00 95.19 78 TYR A C 1
ATOM 593 O O . TYR A 1 78 ? 1.461 -3.256 -20.210 1.00 95.19 78 TYR A O 1
ATOM 601 N N . LYS A 1 79 ? 1.295 -5.083 -21.499 1.00 95.12 79 LYS A N 1
ATOM 602 C CA . LYS A 1 79 ? 0.018 -5.531 -20.907 1.00 95.12 79 LYS A CA 1
ATOM 603 C C . LYS A 1 79 ? 0.124 -5.854 -19.416 1.00 95.12 79 LYS A C 1
ATOM 605 O O . LYS A 1 79 ? -0.852 -5.737 -18.684 1.00 95.12 79 LYS A O 1
ATOM 610 N N . GLN A 1 80 ? 1.281 -6.335 -18.959 1.00 95.56 80 GLN A N 1
ATOM 611 C CA . GLN A 1 80 ? 1.501 -6.585 -17.533 1.00 95.56 80 GLN A CA 1
ATOM 612 C C . GLN A 1 80 ? 1.674 -5.289 -16.744 1.00 95.56 80 GLN A C 1
ATOM 614 O O . GLN A 1 80 ? 1.261 -5.244 -15.590 1.00 95.56 80 GLN A O 1
ATOM 619 N N . ILE A 1 81 ? 2.296 -4.271 -17.342 1.00 94.81 81 ILE A N 1
ATOM 620 C CA . ILE A 1 81 ? 2.451 -2.949 -16.728 1.00 94.81 81 ILE A CA 1
ATOM 621 C C . ILE A 1 81 ? 1.077 -2.304 -16.543 1.00 94.81 81 ILE A C 1
ATOM 623 O O . ILE A 1 81 ? 0.741 -1.955 -15.422 1.00 94.81 81 ILE A O 1
ATOM 627 N N . GLU A 1 82 ? 0.241 -2.301 -17.582 1.00 94.25 82 GLU A N 1
ATOM 628 C CA . GLU A 1 82 ? -1.126 -1.761 -17.530 1.00 94.25 82 GLU A CA 1
ATOM 629 C C . GLU A 1 82 ? -1.947 -2.359 -16.374 1.00 94.25 82 GLU A C 1
ATOM 631 O O . GLU A 1 82 ? -2.486 -1.636 -15.543 1.00 94.25 82 GLU A O 1
ATOM 636 N N . LYS A 1 83 ? -1.930 -3.690 -16.220 1.00 93.25 83 LYS A N 1
ATOM 637 C CA . LYS A 1 83 ? -2.599 -4.356 -15.089 1.00 93.25 83 LYS A CA 1
ATOM 638 C C . LYS A 1 83 ? -2.028 -3.982 -13.722 1.00 93.25 83 LYS A C 1
ATOM 640 O O . LYS A 1 83 ? -2.745 -4.019 -12.728 1.00 93.25 83 LYS A O 1
ATOM 645 N N . LYS A 1 84 ? -0.722 -3.724 -13.630 1.00 92.25 84 LYS A N 1
ATOM 646 C CA . LYS A 1 84 ? -0.102 -3.302 -12.367 1.00 92.25 84 LYS A CA 1
ATOM 647 C C . LYS A 1 84 ? -0.502 -1.879 -12.015 1.00 92.25 84 LYS A C 1
ATOM 649 O O . LYS A 1 84 ? -0.738 -1.625 -10.840 1.00 92.25 84 LYS A O 1
ATOM 654 N N . ASP A 1 85 ? -0.600 -1.004 -13.006 1.00 91.94 85 ASP A N 1
ATOM 655 C CA . ASP A 1 85 ? -1.032 0.376 -12.813 1.00 91.94 85 ASP A CA 1
ATOM 656 C C . ASP A 1 85 ? -2.497 0.419 -12.348 1.00 91.94 85 ASP A C 1
ATOM 658 O O . ASP A 1 85 ? -2.786 1.064 -11.345 1.00 91.94 85 ASP A O 1
ATOM 662 N N . GLU A 1 86 ? -3.388 -0.384 -12.948 1.00 90.19 86 GLU A N 1
ATOM 663 C CA . GLU A 1 86 ? -4.779 -0.552 -12.478 1.00 90.19 86 GLU A CA 1
ATOM 664 C C . GLU A 1 86 ? -4.851 -1.000 -11.004 1.00 90.19 86 GLU A C 1
ATOM 666 O O . GLU A 1 86 ? -5.636 -0.479 -10.207 1.00 90.19 86 GLU A O 1
ATOM 671 N N . LEU A 1 87 ? -4.010 -1.961 -10.607 1.00 87.12 87 LEU A N 1
ATOM 672 C CA . LEU A 1 87 ? -3.939 -2.408 -9.213 1.00 87.12 87 LEU A CA 1
ATOM 673 C C . LEU A 1 87 ? -3.394 -1.313 -8.292 1.00 87.12 87 LEU A C 1
ATOM 675 O O . LEU A 1 87 ? -3.888 -1.158 -7.175 1.00 87.12 87 LEU A O 1
ATOM 679 N N . LEU A 1 88 ? -2.400 -0.551 -8.743 1.00 83.62 88 LEU A N 1
ATOM 680 C CA . LEU A 1 88 ? -1.823 0.543 -7.973 1.00 83.62 88 LEU A CA 1
ATOM 681 C C . LEU A 1 88 ? -2.853 1.653 -7.733 1.00 83.62 88 LEU A C 1
ATOM 683 O O . LEU A 1 88 ? -2.945 2.158 -6.619 1.00 83.62 88 LEU A O 1
ATOM 687 N N . GLU A 1 89 ? -3.660 1.989 -8.740 1.00 81.06 89 GLU A N 1
ATOM 688 C CA . GLU A 1 89 ? -4.767 2.941 -8.605 1.00 81.06 89 GLU A CA 1
ATOM 689 C C . GLU A 1 89 ? -5.816 2.442 -7.608 1.00 81.06 89 GLU A C 1
ATOM 691 O O . GLU A 1 89 ? -6.253 3.197 -6.738 1.00 81.06 89 GLU A O 1
ATOM 696 N N . SER A 1 90 ? -6.167 1.152 -7.665 1.00 77.44 90 SER A N 1
ATOM 697 C CA . SER A 1 90 ? -7.090 0.559 -6.691 1.00 77.44 90 SER A CA 1
ATOM 698 C C . SER A 1 90 ? -6.541 0.589 -5.259 1.00 77.44 90 SER A C 1
ATOM 700 O O . SER A 1 90 ? -7.300 0.788 -4.315 1.00 77.44 90 SER A O 1
ATOM 702 N N . LEU A 1 91 ? -5.222 0.448 -5.090 1.00 71.44 91 LEU A N 1
ATOM 703 C CA . LEU A 1 91 ? -4.556 0.544 -3.794 1.00 71.44 91 LEU A CA 1
ATOM 704 C C . LEU A 1 91 ? -4.453 1.997 -3.316 1.00 71.44 91 LEU A C 1
ATOM 706 O O . LEU A 1 91 ? -4.631 2.256 -2.135 1.00 71.44 91 LEU A O 1
ATOM 710 N N . ALA A 1 92 ? -4.206 2.951 -4.212 1.00 68.25 92 ALA A N 1
ATOM 711 C CA . ALA A 1 92 ? -4.174 4.372 -3.872 1.00 68.25 92 ALA A CA 1
ATOM 712 C C . ALA A 1 92 ? -5.553 4.907 -3.451 1.00 68.25 92 ALA A C 1
ATOM 714 O O . ALA A 1 92 ? -5.632 5.860 -2.678 1.00 68.25 92 ALA A O 1
ATOM 715 N N . ALA A 1 93 ? -6.642 4.288 -3.923 1.00 64.81 93 ALA A N 1
ATOM 716 C CA . ALA A 1 93 ? -7.990 4.598 -3.454 1.00 64.81 93 ALA A CA 1
ATOM 717 C C . ALA A 1 93 ? -8.200 4.252 -1.964 1.00 64.81 93 ALA A C 1
ATOM 719 O O . ALA A 1 93 ? -9.034 4.884 -1.312 1.00 64.81 93 ALA A O 1
ATOM 720 N N . PHE A 1 94 ? -7.419 3.318 -1.402 1.00 64.62 94 PHE A N 1
ATOM 721 C CA . PHE A 1 94 ? -7.309 3.149 0.047 1.00 64.62 94 PHE A CA 1
ATOM 722 C C . PHE A 1 94 ? -6.476 4.311 0.609 1.00 64.62 94 PHE A C 1
ATOM 724 O O . PHE A 1 94 ? -5.246 4.269 0.638 1.00 64.62 94 PHE A O 1
ATOM 731 N N . SER A 1 95 ? -7.152 5.380 1.040 1.00 65.38 95 SER A N 1
ATOM 732 C CA . SER A 1 95 ? -6.518 6.546 1.671 1.00 65.38 95 SER A CA 1
ATOM 733 C C . SER A 1 95 ? -5.986 6.167 3.056 1.00 65.38 95 SER A C 1
ATOM 735 O O . SER A 1 95 ? -6.688 6.295 4.062 1.00 65.38 95 SER A O 1
ATOM 737 N N . LEU A 1 96 ? -4.750 5.671 3.095 1.00 69.62 96 LEU A N 1
ATOM 738 C CA . LEU A 1 96 ? -3.965 5.480 4.309 1.00 69.62 96 LEU A CA 1
ATOM 739 C C . LEU A 1 96 ? -3.078 6.705 4.509 1.00 69.62 96 LEU A C 1
ATOM 741 O O . LEU A 1 96 ? -2.009 6.826 3.910 1.00 69.62 96 LEU A O 1
ATOM 745 N N . ASP A 1 97 ? -3.526 7.618 5.363 1.00 76.56 97 ASP A N 1
ATOM 746 C CA . ASP A 1 97 ? -2.718 8.771 5.738 1.00 76.56 97 ASP A CA 1
ATOM 747 C C . ASP A 1 97 ? -1.795 8.368 6.884 1.00 76.56 97 ASP A C 1
ATOM 749 O O . ASP A 1 97 ? -2.261 7.867 7.909 1.00 76.56 97 ASP A O 1
ATOM 753 N N . ALA A 1 98 ? -0.489 8.606 6.747 1.00 82.88 98 ALA A N 1
ATOM 754 C CA . ALA A 1 98 ? 0.441 8.482 7.865 1.00 82.88 98 ALA A CA 1
ATOM 755 C C . ALA A 1 98 ? 0.050 9.505 8.943 1.00 82.88 98 ALA A C 1
ATOM 757 O O . ALA A 1 98 ? 0.380 10.690 8.855 1.00 82.88 98 ALA A O 1
ATOM 758 N N . ARG A 1 99 ? -0.716 9.052 9.937 1.00 86.31 99 ARG A N 1
ATOM 759 C CA . ARG A 1 99 ? -1.343 9.899 10.946 1.00 86.31 99 ARG A CA 1
ATOM 760 C C . ARG A 1 99 ? -1.369 9.189 12.289 1.00 86.31 99 ARG A C 1
ATOM 762 O O . ARG A 1 99 ? -1.867 8.072 12.430 1.00 86.31 99 ARG A O 1
ATOM 769 N N . THR A 1 100 ? -0.863 9.896 13.287 1.00 92.25 100 THR A N 1
ATOM 770 C CA . THR A 1 100 ? -0.893 9.472 14.678 1.00 92.25 100 THR A CA 1
ATOM 771 C C . THR A 1 100 ? -2.183 9.941 15.361 1.00 92.25 100 THR A C 1
ATOM 773 O O . THR A 1 100 ? -2.783 10.947 14.974 1.00 92.25 100 THR A O 1
ATOM 776 N N . ASN A 1 101 ? -2.628 9.226 16.392 1.00 93.31 101 ASN A N 1
ATOM 777 C CA . ASN A 1 101 ? -3.714 9.659 17.259 1.00 93.31 101 ASN A CA 1
ATOM 778 C C . ASN A 1 101 ? -3.234 10.794 18.170 1.00 93.31 101 ASN A C 1
ATOM 780 O O . ASN A 1 101 ? -2.272 10.638 18.917 1.00 93.31 101 ASN A O 1
ATOM 784 N N . GLU A 1 102 ? -3.919 11.932 18.134 1.00 93.56 102 GLU A N 1
ATOM 785 C CA . GLU A 1 102 ? -3.537 13.120 18.914 1.00 93.56 102 GLU A CA 1
ATOM 786 C C . GLU A 1 102 ? -3.793 12.929 20.420 1.00 93.56 102 GLU A C 1
ATOM 788 O O . GLU A 1 102 ? -3.053 13.447 21.260 1.00 93.56 102 GLU A O 1
ATOM 793 N N . ASP A 1 103 ? -4.787 12.105 20.751 1.00 95.44 103 ASP A N 1
ATOM 794 C CA . ASP A 1 103 ? -5.271 11.879 22.105 1.00 95.44 103 ASP A CA 1
ATOM 795 C C . ASP A 1 103 ? -5.080 10.434 22.575 1.00 95.44 103 ASP A C 1
ATOM 797 O O . ASP A 1 103 ? -5.124 9.479 21.793 1.00 95.44 103 ASP A O 1
ATOM 801 N N . THR A 1 104 ? -4.944 10.268 23.893 1.00 96.56 104 THR A N 1
ATOM 802 C CA . THR A 1 104 ? -5.018 8.956 24.542 1.00 96.56 104 THR A CA 1
ATOM 803 C C . THR A 1 104 ? -6.452 8.436 24.474 1.00 96.56 104 THR A C 1
ATOM 805 O O . THR A 1 104 ? -7.389 9.107 24.920 1.00 96.56 104 THR A O 1
ATOM 808 N N . LEU A 1 105 ? -6.618 7.222 23.947 1.00 96.94 105 LEU A N 1
ATOM 809 C CA . LEU A 1 105 ? -7.915 6.572 23.810 1.00 96.94 105 LEU A CA 1
ATOM 810 C C . LEU A 1 105 ? -8.144 5.590 24.961 1.00 96.94 105 LEU A C 1
ATOM 812 O O . LEU A 1 105 ? -7.327 4.707 25.237 1.00 96.94 105 LEU A O 1
ATOM 816 N N . ILE A 1 106 ? -9.292 5.734 25.614 1.00 97.69 106 ILE A N 1
ATOM 817 C CA . ILE A 1 106 ? -9.719 4.937 26.764 1.00 97.69 106 ILE A CA 1
ATOM 818 C C . ILE A 1 106 ? -10.997 4.157 26.447 1.00 97.69 106 ILE A C 1
ATOM 820 O O . ILE A 1 106 ? -11.821 4.564 25.624 1.00 97.69 106 ILE A O 1
ATOM 824 N N . CYS A 1 107 ? -11.200 3.035 27.133 1.00 97.06 107 CYS A N 1
ATOM 825 C CA . CYS A 1 107 ? -12.437 2.268 27.035 1.00 97.06 107 CYS A CA 1
ATOM 826 C C . CYS A 1 107 ? -13.636 3.107 27.515 1.00 97.06 107 CYS A C 1
ATOM 828 O O . CYS A 1 107 ? -13.596 3.704 28.593 1.00 97.06 107 CYS A O 1
ATOM 830 N N . LYS A 1 108 ? -14.746 3.112 26.764 1.00 95.00 108 LYS A N 1
ATOM 831 C CA . LYS A 1 108 ? -15.971 3.827 27.167 1.00 95.00 108 LYS A CA 1
ATOM 832 C C . LYS A 1 108 ? -16.591 3.285 28.457 1.00 95.00 108 LYS A C 1
ATOM 834 O O . LYS A 1 108 ? -17.175 4.071 29.201 1.00 95.00 108 LYS A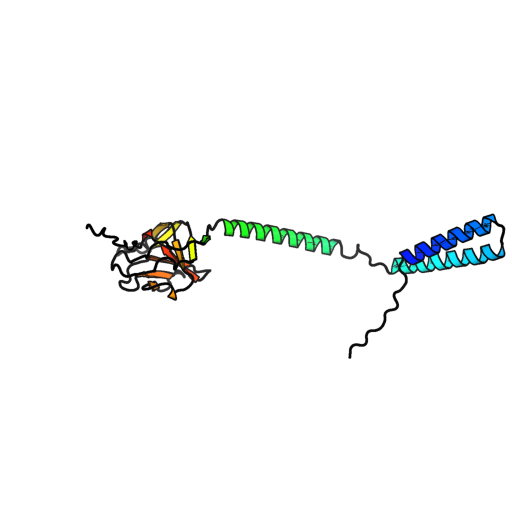 O 1
ATOM 839 N N . GLU A 1 109 ? -16.417 1.995 28.729 1.00 95.00 109 GLU A N 1
ATOM 840 C CA . GLU A 1 109 ? -17.069 1.281 29.829 1.00 95.00 109 GLU A CA 1
ATOM 841 C C . GLU A 1 109 ? -16.243 1.347 31.122 1.00 95.00 109 GLU A C 1
ATOM 843 O O . GLU A 1 109 ? -16.691 1.929 32.104 1.00 95.00 109 GLU A O 1
ATOM 848 N N . CYS A 1 110 ? -15.014 0.814 31.123 1.00 96.00 110 CYS A N 1
ATOM 849 C CA . CYS A 1 110 ? -14.176 0.753 32.332 1.00 96.00 110 CYS A CA 1
ATOM 850 C C . CYS A 1 110 ? -13.138 1.878 32.450 1.00 96.00 110 CYS A C 1
ATOM 852 O O . CYS A 1 110 ? -12.418 1.932 33.441 1.00 96.00 110 CYS A O 1
ATOM 854 N N . LYS A 1 111 ? -13.038 2.768 31.452 1.00 96.44 111 LYS A N 1
ATOM 855 C CA . LYS A 1 111 ? -12.090 3.899 31.412 1.00 96.44 111 LYS A CA 1
ATOM 856 C C . LYS A 1 111 ? -10.601 3.526 31.424 1.00 96.44 111 LYS A C 1
ATOM 858 O O . LYS A 1 111 ? -9.774 4.430 31.498 1.00 96.44 111 LYS A O 1
ATOM 863 N N . THR A 1 112 ? -10.249 2.243 31.293 1.00 96.75 112 THR A N 1
ATOM 864 C CA . THR A 1 112 ? -8.845 1.832 31.131 1.00 96.75 112 THR A CA 1
ATOM 865 C C . THR A 1 112 ? -8.246 2.409 29.849 1.00 96.75 112 THR A C 1
ATOM 867 O O . THR A 1 112 ? -8.962 2.614 28.861 1.00 96.75 112 THR A O 1
ATOM 870 N N . VAL A 1 113 ? -6.937 2.652 29.857 1.00 97.44 113 VAL A N 1
ATOM 871 C CA . VAL A 1 113 ? -6.202 3.121 28.681 1.00 97.44 113 VAL A CA 1
ATOM 872 C C . VAL A 1 113 ? -6.073 1.978 27.689 1.00 97.44 113 VAL A C 1
ATOM 874 O O . VAL A 1 113 ? -5.545 0.924 28.026 1.00 97.44 113 VAL A O 1
ATOM 877 N N . VAL A 1 114 ? -6.555 2.191 26.466 1.00 97.25 114 VAL A N 1
ATOM 878 C CA . VAL A 1 114 ? -6.399 1.230 25.369 1.00 97.25 114 VAL A CA 1
ATOM 879 C C . VAL A 1 114 ? -5.125 1.539 24.596 1.00 97.25 114 VAL A C 1
ATOM 881 O O . VAL A 1 114 ? -4.335 0.634 24.348 1.00 97.25 114 VAL A O 1
ATOM 884 N N . ILE A 1 115 ? -4.900 2.809 24.256 1.00 96.62 115 ILE A N 1
ATOM 885 C CA . ILE A 1 115 ? -3.701 3.257 23.545 1.00 96.62 115 ILE A CA 1
ATOM 886 C C . ILE A 1 115 ? -3.364 4.703 23.914 1.00 96.62 115 ILE A C 1
ATOM 888 O O . ILE A 1 115 ? -4.251 5.557 24.002 1.00 96.62 115 ILE A O 1
ATOM 892 N N . LEU A 1 116 ? -2.080 4.978 24.140 1.00 96.62 116 LEU A N 1
ATOM 893 C CA . LEU A 1 116 ? -1.580 6.325 24.415 1.00 96.62 116 LEU A CA 1
ATOM 894 C C . LEU A 1 116 ? -1.590 7.192 23.153 1.00 96.62 116 LEU A C 1
ATOM 896 O O . LEU A 1 116 ? -1.598 6.691 22.028 1.00 96.62 116 LEU A O 1
ATOM 900 N N . LYS A 1 117 ? -1.574 8.515 23.335 1.00 95.38 117 LYS A N 1
ATOM 901 C CA . LYS A 1 117 ? -1.364 9.457 22.229 1.00 95.38 117 LYS A CA 1
ATOM 902 C C . LYS A 1 117 ? -0.077 9.147 21.456 1.00 95.38 117 LYS A C 1
ATOM 904 O O . LYS A 1 117 ? 0.934 8.773 22.044 1.00 95.38 117 LYS A O 1
ATOM 909 N N . ASN A 1 118 ? -0.102 9.405 20.158 1.00 94.56 118 ASN A N 1
ATOM 910 C CA . ASN A 1 118 ? 1.006 9.253 19.219 1.00 94.56 118 ASN A CA 1
ATOM 911 C C . ASN A 1 118 ? 1.544 7.830 19.015 1.00 94.56 118 ASN A C 1
ATOM 913 O O . ASN A 1 118 ? 2.681 7.666 18.579 1.00 94.56 118 ASN A O 1
ATOM 917 N N . MET A 1 119 ? 0.734 6.812 19.299 1.00 94.94 119 MET A N 1
ATOM 918 C CA . MET A 1 119 ? 1.140 5.407 19.177 1.00 94.94 119 MET A CA 1
ATOM 919 C C . MET A 1 119 ? 0.619 4.728 17.904 1.00 94.94 119 MET A C 1
ATOM 921 O O . MET A 1 119 ? 1.029 3.613 17.588 1.00 94.94 119 MET A O 1
ATOM 925 N N . THR A 1 120 ? -0.273 5.379 17.157 1.00 92.69 120 THR A N 1
ATOM 926 C CA . THR A 1 120 ? -0.798 4.854 15.889 1.00 92.69 120 THR A CA 1
ATOM 927 C C . THR A 1 120 ? 0.071 5.298 14.717 1.00 92.69 120 THR A C 1
ATOM 929 O O . THR A 1 120 ? 0.710 6.345 14.770 1.00 92.69 120 THR A O 1
ATOM 932 N N . THR A 1 121 ? 0.102 4.520 13.640 1.00 90.50 121 THR A N 1
ATOM 933 C CA . THR A 1 121 ? 0.994 4.769 12.493 1.00 90.50 121 THR A CA 1
ATOM 934 C C . THR A 1 121 ? 0.273 5.326 11.274 1.00 90.50 121 THR A C 1
ATOM 936 O O . THR A 1 121 ? 0.891 5.973 10.433 1.00 90.50 121 THR A O 1
ATOM 939 N N . GLU A 1 122 ? -1.024 5.064 11.162 1.00 92.62 122 GLU A N 1
ATOM 940 C CA . GLU A 1 122 ? -1.831 5.434 10.006 1.00 92.62 122 GLU A CA 1
ATOM 941 C C . GLU A 1 122 ? -3.285 5.686 10.398 1.00 92.62 122 GLU A C 1
ATOM 943 O O . GLU A 1 122 ? -3.758 5.223 11.441 1.00 92.62 122 GLU A O 1
ATOM 948 N N . PHE A 1 123 ? -3.998 6.399 9.534 1.00 92.44 123 PHE A N 1
ATOM 949 C CA . PHE A 1 123 ? -5.431 6.602 9.624 1.00 92.44 123 PHE A CA 1
ATOM 950 C C . PHE A 1 123 ? -6.111 6.103 8.351 1.00 92.44 123 PHE A C 1
ATOM 952 O O . PHE A 1 123 ? -5.786 6.537 7.248 1.00 92.44 123 PHE A O 1
ATOM 959 N N . LEU A 1 124 ? -7.072 5.202 8.535 1.00 91.50 124 LEU A N 1
ATOM 960 C CA . LEU A 1 124 ? -7.914 4.631 7.496 1.00 91.50 124 LEU A CA 1
ATOM 961 C C . LEU A 1 124 ? -9.301 5.279 7.578 1.00 91.50 124 LEU A C 1
ATOM 963 O O . LEU A 1 124 ? -10.073 5.015 8.506 1.00 91.50 124 LEU A O 1
ATOM 967 N N . ASN A 1 125 ? -9.630 6.129 6.604 1.00 90.44 125 ASN A N 1
ATOM 968 C CA . ASN A 1 125 ? -10.913 6.838 6.539 1.00 90.44 125 ASN A CA 1
ATOM 969 C C . ASN A 1 125 ? -11.991 6.046 5.777 1.00 90.44 125 ASN A C 1
ATOM 971 O O . ASN A 1 125 ? -12.622 6.559 4.850 1.00 90.44 125 ASN A O 1
ATOM 975 N N . GLU A 1 126 ? -12.201 4.796 6.173 1.00 88.56 126 GLU A N 1
ATOM 976 C CA . GLU A 1 126 ? -13.199 3.906 5.575 1.00 88.56 126 GLU A CA 1
ATOM 977 C C . GLU A 1 126 ? -14.357 3.644 6.520 1.00 88.56 126 GLU A C 1
ATOM 979 O O . GLU A 1 126 ? -14.201 3.717 7.739 1.00 88.56 126 GLU A O 1
ATOM 984 N N . GLU A 1 127 ? -15.509 3.314 5.943 1.00 92.88 127 GLU A N 1
ATOM 985 C CA . GLU A 1 127 ? -16.648 2.755 6.660 1.00 92.88 127 GLU A CA 1
ATOM 986 C C . GLU A 1 127 ? -16.585 1.227 6.588 1.00 92.88 127 GLU A C 1
ATOM 988 O O . GLU A 1 127 ? -16.387 0.657 5.513 1.00 92.88 127 GLU A O 1
ATOM 993 N N . ARG A 1 128 ? -16.732 0.556 7.733 1.00 92.12 128 ARG A N 1
ATOM 994 C CA . ARG A 1 128 ? -16.793 -0.907 7.818 1.00 92.12 128 ARG A CA 1
ATOM 995 C C . ARG A 1 128 ? -17.841 -1.363 8.817 1.00 92.12 128 ARG A C 1
ATOM 997 O O . ARG A 1 128 ? -18.002 -0.763 9.876 1.00 92.12 128 ARG A O 1
ATOM 1004 N N . ASP A 1 129 ? -18.487 -2.478 8.494 1.00 94.06 129 ASP A N 1
ATOM 1005 C CA . ASP A 1 129 ? -19.432 -3.145 9.382 1.00 94.06 129 ASP A CA 1
ATOM 1006 C C . ASP A 1 129 ? -18.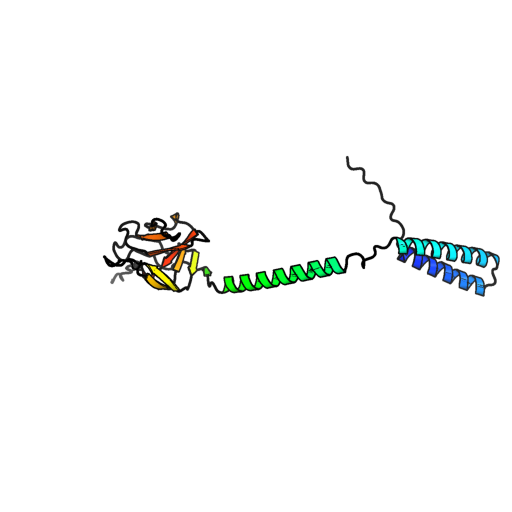702 -3.859 10.525 1.00 94.06 129 ASP A C 1
ATOM 1008 O O . ASP A 1 129 ? -18.030 -4.880 10.331 1.00 94.06 129 ASP A O 1
ATOM 1012 N N . LEU A 1 130 ? -18.869 -3.347 11.743 1.00 93.94 130 LEU A N 1
ATOM 1013 C CA . LEU A 1 130 ? -18.385 -3.990 12.961 1.00 93.94 130 LEU A CA 1
ATOM 1014 C C . LEU A 1 130 ? -19.538 -4.630 13.733 1.00 93.94 130 LEU A C 1
ATOM 1016 O O . LEU A 1 130 ? -20.603 -4.021 13.841 1.00 93.94 130 LEU A O 1
ATOM 1020 N N . PRO A 1 131 ? -19.338 -5.803 14.368 1.00 93.81 131 PRO A N 1
ATOM 1021 C CA . PRO A 1 131 ? -20.319 -6.363 15.289 1.00 93.81 131 PRO A CA 1
ATOM 1022 C C . PRO A 1 131 ? -20.736 -5.338 16.340 1.00 93.81 131 PRO A C 1
ATOM 1024 O O . PRO A 1 131 ? -19.885 -4.614 16.865 1.00 93.81 131 PRO A O 1
ATOM 1027 N N . LEU A 1 132 ? -22.026 -5.273 16.665 1.00 92.75 132 LEU A N 1
ATOM 1028 C CA . LEU A 1 132 ? -22.513 -4.443 17.762 1.00 92.75 132 LEU A CA 1
ATOM 1029 C C . LEU A 1 132 ? -21.786 -4.819 19.060 1.00 92.75 132 LEU A C 1
ATOM 1031 O O . LEU A 1 132 ? -21.631 -6.019 19.323 1.00 92.75 132 LEU A O 1
ATOM 1035 N N . PRO A 1 133 ? -21.420 -3.838 19.910 1.00 88.88 133 PRO A N 1
ATOM 1036 C CA . PRO A 1 133 ? -20.766 -4.122 21.184 1.00 88.88 133 PRO A CA 1
ATOM 1037 C C . PRO A 1 133 ? -21.566 -5.049 22.109 1.00 88.88 133 PRO A C 1
ATOM 1039 O O . PRO A 1 133 ? -21.013 -5.740 22.959 1.00 88.88 133 PRO A O 1
ATOM 1042 N N . ARG A 1 134 ? -22.895 -5.074 21.947 1.00 86.69 134 ARG A N 1
ATOM 1043 C CA . ARG A 1 134 ? -23.792 -6.008 22.631 1.00 86.69 134 ARG A CA 1
ATOM 1044 C C . ARG A 1 134 ? -24.713 -6.671 21.619 1.00 86.69 134 ARG A C 1
ATOM 1046 O O . ARG A 1 134 ? -25.505 -6.002 20.962 1.00 86.69 134 ARG A O 1
ATOM 1053 N N . GLN A 1 135 ? -24.639 -7.995 21.545 1.00 87.19 135 GLN A N 1
ATOM 1054 C CA . GLN A 1 135 ? -25.527 -8.809 20.719 1.00 87.19 135 GLN A CA 1
ATOM 1055 C C . GLN A 1 135 ? -26.836 -9.096 21.468 1.00 87.19 135 GLN A C 1
ATOM 1057 O O . GLN A 1 135 ? -26.832 -9.395 22.667 1.00 87.19 135 GLN A O 1
ATOM 1062 N N . LYS A 1 136 ? -27.976 -9.013 20.775 1.00 84.12 136 LYS A N 1
ATOM 1063 C CA . LYS A 1 136 ? -29.274 -9.400 21.349 1.00 84.12 136 LYS A CA 1
ATOM 1064 C C . LYS A 1 136 ? -29.374 -10.924 21.439 1.00 84.12 136 LYS A C 1
ATOM 1066 O O . LYS A 1 136 ? -29.001 -11.640 20.515 1.00 84.12 136 LYS A O 1
ATOM 1071 N N . LYS A 1 137 ? -29.918 -11.427 22.550 1.00 81.06 137 LYS A N 1
ATOM 1072 C CA . LYS A 1 137 ? -30.156 -12.866 22.742 1.00 81.06 137 LYS A CA 1
ATOM 1073 C C . LYS A 1 137 ? -31.263 -13.350 21.797 1.00 81.06 137 LYS A C 1
ATOM 1075 O O . LYS A 1 137 ? -32.290 -12.688 21.684 1.00 81.06 137 LYS A O 1
ATOM 1080 N N . GLY A 1 138 ? -31.072 -14.519 21.182 1.00 78.94 138 GLY A N 1
ATOM 1081 C CA . GLY A 1 138 ? -32.082 -15.172 20.337 1.00 78.94 138 GLY A CA 1
ATOM 1082 C C . GLY A 1 138 ? -32.055 -14.783 18.856 1.00 78.94 138 GLY A C 1
ATOM 1083 O O . GLY A 1 138 ? -33.019 -15.062 18.152 1.00 78.94 138 GLY A O 1
ATOM 1084 N N . ILE A 1 139 ? -30.982 -14.142 18.387 1.00 82.12 139 ILE A N 1
ATOM 1085 C CA . ILE A 1 139 ? -30.759 -13.844 16.967 1.00 82.12 139 ILE A CA 1
ATOM 1086 C C . ILE A 1 139 ? -29.665 -14.777 16.448 1.00 82.12 139 ILE A C 1
ATOM 1088 O O . ILE A 1 139 ? -28.623 -14.911 17.083 1.00 82.12 139 ILE A O 1
ATOM 1092 N N . ASP A 1 140 ? -29.930 -15.427 15.314 1.00 79.12 140 ASP A N 1
ATOM 1093 C CA . ASP A 1 140 ? -29.069 -16.469 14.727 1.00 79.12 140 ASP A CA 1
ATOM 1094 C C . ASP A 1 140 ? -27.892 -15.903 13.904 1.00 79.12 140 ASP A C 1
ATOM 1096 O O . ASP A 1 140 ? -27.019 -16.633 13.451 1.00 79.12 140 ASP A O 1
ATOM 1100 N N . HIS A 1 141 ? -27.849 -14.582 13.708 1.00 83.38 141 HIS A N 1
ATOM 1101 C CA . HIS A 1 141 ? -26.777 -13.886 12.998 1.00 83.38 141 HIS A CA 1
ATOM 1102 C C . HIS A 1 141 ? -26.170 -12.766 13.847 1.00 83.38 141 HIS A C 1
ATOM 1104 O O . HIS A 1 141 ? -26.850 -12.133 14.659 1.00 83.38 141 HIS A O 1
ATOM 1110 N N . THR A 1 142 ? -24.885 -12.491 13.615 1.00 86.75 142 THR A N 1
ATOM 1111 C CA . THR A 1 142 ? -24.172 -11.375 14.243 1.00 86.75 142 THR A CA 1
ATOM 1112 C C . THR A 1 142 ? -24.710 -10.056 13.708 1.00 86.75 142 THR A C 1
ATOM 1114 O O . THR A 1 142 ? -24.648 -9.788 12.511 1.00 86.75 142 THR A O 1
ATOM 1117 N N . GLN A 1 143 ? -25.222 -9.218 14.601 1.00 91.19 143 GLN A N 1
ATOM 1118 C CA . GLN A 1 143 ? -25.654 -7.871 14.256 1.00 91.19 143 GLN A CA 1
ATOM 1119 C C . GLN A 1 143 ? -24.438 -6.963 14.115 1.00 91.19 143 GLN A C 1
ATOM 1121 O O . GLN A 1 143 ? -23.579 -6.958 15.004 1.00 91.19 143 GLN A O 1
ATOM 1126 N N . THR A 1 144 ? -24.394 -6.181 13.041 1.00 94.06 144 THR A N 1
ATOM 1127 C CA . THR A 1 144 ? -23.321 -5.228 12.743 1.00 94.06 144 THR A CA 1
ATOM 1128 C C . THR A 1 144 ? -23.859 -3.806 12.607 1.00 94.06 144 THR A C 1
ATOM 1130 O O . THR A 1 144 ? -25.055 -3.603 12.399 1.00 94.06 144 THR A O 1
ATOM 1133 N N . GLU A 1 145 ? -22.974 -2.823 12.741 1.00 94.50 145 GLU A N 1
ATOM 1134 C CA . GLU A 1 145 ? -23.232 -1.420 12.414 1.00 94.50 145 GLU A CA 1
ATOM 1135 C C . GLU A 1 145 ? -22.066 -0.846 11.594 1.00 94.50 145 GLU A C 1
ATOM 1137 O O . GLU A 1 145 ? -20.917 -1.246 11.832 1.00 94.50 145 GLU A O 1
ATOM 1142 N N . PRO A 1 146 ? -22.339 0.088 10.665 1.00 95.12 146 PRO A N 1
ATOM 1143 C CA . PRO A 1 146 ? -21.295 0.796 9.945 1.00 95.12 146 PRO A CA 1
ATOM 1144 C C . PRO A 1 146 ? -20.566 1.742 10.901 1.00 95.12 146 PRO A C 1
ATOM 1146 O O . PRO A 1 146 ? -21.181 2.573 11.567 1.00 95.12 146 PRO A O 1
ATOM 1149 N N . VAL A 1 147 ? -19.246 1.601 10.966 1.00 95.81 147 VAL A N 1
ATOM 1150 C CA . VAL A 1 147 ? -18.348 2.428 11.778 1.00 95.81 147 VAL A CA 1
ATOM 1151 C C . VAL A 1 147 ? -17.280 3.004 10.867 1.00 95.81 147 VAL A C 1
ATOM 1153 O O . VAL A 1 147 ? -16.701 2.272 10.052 1.00 95.81 147 VAL A O 1
ATOM 1156 N N . ARG A 1 148 ? -16.996 4.301 11.008 1.00 93.81 148 ARG A N 1
ATOM 1157 C CA . ARG A 1 148 ? -16.046 5.005 10.147 1.00 93.81 148 ARG A CA 1
ATOM 1158 C C . ARG A 1 148 ? -14.817 5.483 10.913 1.00 93.81 148 ARG A C 1
ATOM 1160 O O . ARG A 1 148 ? -14.894 5.891 12.067 1.00 93.81 148 ARG A O 1
ATOM 1167 N N . GLY A 1 149 ? -13.676 5.480 10.229 1.00 93.69 149 GLY A N 1
ATOM 1168 C CA . GLY A 1 149 ? -12.441 6.068 10.738 1.00 93.69 149 GLY A CA 1
ATOM 1169 C C . GLY A 1 149 ? -11.721 5.165 11.737 1.00 93.69 149 GLY A C 1
ATOM 1170 O O . GLY A 1 149 ? -12.230 4.827 12.809 1.00 93.69 149 GLY A O 1
ATOM 1171 N N . TYR A 1 150 ? -10.492 4.804 11.386 1.00 95.69 150 TYR A N 1
ATOM 1172 C CA . TYR A 1 150 ? -9.697 3.849 12.140 1.00 95.69 150 TYR A CA 1
ATOM 1173 C C . TYR A 1 150 ? -8.251 4.297 12.232 1.00 95.69 150 TYR A C 1
ATOM 1175 O O . TYR A 1 150 ? -7.653 4.696 11.239 1.00 95.69 150 TYR A O 1
ATOM 1183 N N . PHE A 1 151 ? -7.669 4.172 13.416 1.00 96.12 151 PHE A N 1
ATOM 1184 C CA . PHE A 1 151 ? -6.238 4.309 13.600 1.00 96.12 151 PHE A CA 1
ATOM 1185 C C . PHE A 1 151 ? -5.570 2.939 13.527 1.00 96.12 151 PHE A C 1
ATOM 1187 O O . PHE A 1 151 ? -5.917 2.033 14.289 1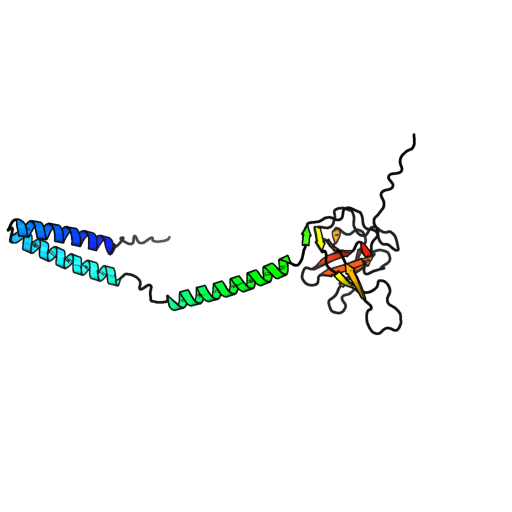.00 96.12 151 PHE A O 1
ATOM 1194 N N . GLY A 1 152 ? -4.618 2.804 12.609 1.00 95.62 152 GLY A N 1
ATOM 1195 C CA . GLY A 1 152 ? -3.808 1.608 12.442 1.00 95.62 152 GLY A CA 1
ATOM 1196 C C . GLY A 1 152 ? -2.650 1.569 13.434 1.00 95.62 152 GLY A C 1
ATOM 1197 O O . GLY A 1 152 ? -1.970 2.568 13.675 1.00 95.62 152 GLY A O 1
ATOM 1198 N N . VAL A 1 153 ? -2.420 0.392 14.000 1.00 95.25 153 VAL A N 1
ATOM 1199 C CA . VAL A 1 153 ? -1.399 0.099 15.000 1.00 95.25 153 VAL A CA 1
ATOM 1200 C C . VAL A 1 153 ? -0.660 -1.162 14.570 1.00 95.25 153 VAL A C 1
ATOM 1202 O O . VAL A 1 153 ? -1.202 -2.273 14.586 1.00 95.25 153 VAL A O 1
ATOM 1205 N N . LYS A 1 154 ? 0.597 -0.976 14.165 1.00 89.19 154 LYS A N 1
ATOM 1206 C CA . LYS A 1 154 ? 1.436 -2.056 13.637 1.00 89.19 154 LYS A CA 1
ATOM 1207 C C . LYS A 1 154 ? 1.915 -3.020 14.711 1.00 89.19 154 LYS A C 1
ATOM 1209 O O . LYS A 1 154 ? 1.967 -4.222 14.478 1.00 89.19 154 LYS A O 1
ATOM 1214 N N . ASP A 1 155 ? 2.289 -2.485 15.864 1.00 90.00 155 ASP A N 1
ATOM 1215 C CA . ASP A 1 155 ? 2.845 -3.268 16.956 1.00 90.00 155 ASP A CA 1
ATOM 1216 C C . ASP A 1 155 ? 1.804 -3.450 18.061 1.00 90.00 155 ASP A C 1
ATOM 1218 O O . ASP A 1 155 ? 1.287 -2.475 18.602 1.00 90.00 155 ASP A O 1
ATOM 1222 N N . ILE A 1 156 ? 1.511 -4.699 18.420 1.00 91.38 156 ILE A N 1
ATOM 1223 C CA . ILE A 1 156 ? 0.590 -5.019 19.514 1.00 91.38 156 ILE A CA 1
ATOM 1224 C C . ILE A 1 156 ? 1.073 -4.459 20.858 1.00 91.38 156 ILE A C 1
ATOM 1226 O O . ILE A 1 156 ? 0.247 -4.167 21.717 1.00 91.38 156 ILE A O 1
ATOM 1230 N N . PHE A 1 157 ? 2.386 -4.267 21.028 1.00 90.94 157 PHE A N 1
ATOM 1231 C CA . PHE A 1 157 ? 2.972 -3.695 22.242 1.00 90.94 157 PHE A CA 1
ATOM 1232 C C . PHE A 1 157 ? 2.757 -2.181 22.363 1.00 90.94 157 PHE A C 1
ATOM 1234 O O . PHE A 1 157 ? 3.067 -1.605 23.401 1.00 90.94 157 PHE A O 1
ATOM 1241 N N . ALA A 1 158 ? 2.224 -1.526 21.326 1.00 94.06 158 ALA A N 1
ATOM 1242 C CA . ALA A 1 158 ? 1.814 -0.126 21.397 1.00 94.06 158 ALA A CA 1
ATOM 1243 C C . ALA A 1 158 ? 0.467 0.066 22.121 1.00 94.06 158 ALA A C 1
ATOM 1245 O O . ALA A 1 158 ? 0.109 1.196 22.462 1.00 94.06 158 ALA A O 1
ATOM 1246 N N . PHE A 1 159 ? -0.289 -1.014 22.342 1.00 96.88 159 PHE A N 1
ATOM 1247 C CA . PHE A 1 159 ? -1.495 -0.992 23.163 1.00 96.88 159 PHE A CA 1
ATOM 1248 C C . PHE A 1 159 ? -1.158 -1.165 24.643 1.00 96.88 159 PHE A C 1
ATOM 1250 O O . PHE A 1 159 ? -0.301 -1.962 25.008 1.00 96.88 159 PHE A O 1
ATOM 1257 N N . GLU A 1 160 ? -1.909 -0.470 25.493 1.00 96.81 160 GLU A N 1
ATOM 1258 C CA . GLU A 1 160 ? -1.807 -0.603 26.948 1.00 96.81 160 GLU A CA 1
ATOM 1259 C C . GLU A 1 160 ? -2.691 -1.757 27.441 1.00 96.81 160 GLU A C 1
ATOM 1261 O O . GLU A 1 160 ? -2.201 -2.714 28.030 1.00 96.81 160 GLU A O 1
ATOM 1266 N N . ASN A 1 161 ? -4.002 -1.703 27.159 1.00 94.94 161 ASN A N 1
ATOM 1267 C CA . ASN A 1 161 ? -4.968 -2.711 27.612 1.00 94.94 161 ASN A CA 1
ATOM 1268 C C . ASN A 1 161 ? -5.945 -3.094 26.494 1.00 94.94 161 ASN A C 1
ATOM 1270 O O . ASN A 1 161 ? -7.099 -2.648 26.461 1.00 94.94 161 ASN A O 1
ATOM 1274 N N . VAL A 1 162 ? -5.489 -3.949 25.577 1.00 96.62 162 VAL A N 1
ATOM 1275 C CA . VAL A 1 162 ? -6.314 -4.512 24.499 1.00 96.62 162 VAL A CA 1
ATOM 1276 C C . VAL A 1 162 ? -6.349 -6.038 24.576 1.00 96.62 162 VAL A C 1
ATOM 1278 O O . VAL A 1 162 ? -5.355 -6.685 24.893 1.00 96.62 162 VAL A O 1
ATOM 1281 N N . GLY A 1 163 ? -7.509 -6.613 24.272 1.00 95.62 163 GLY A N 1
ATOM 1282 C CA . GLY A 1 163 ? -7.702 -8.047 24.089 1.00 95.62 163 GLY A CA 1
ATOM 1283 C C . GLY A 1 163 ? -8.055 -8.378 22.642 1.00 95.62 163 GLY A C 1
ATOM 1284 O O . GLY A 1 163 ? -8.523 -7.525 21.889 1.00 95.62 163 GLY A O 1
ATOM 1285 N N . PHE A 1 164 ? -7.877 -9.640 22.262 1.00 94.88 164 PHE A N 1
ATOM 1286 C CA . PHE A 1 164 ? -8.217 -10.146 20.934 1.00 94.88 164 PHE A CA 1
ATOM 1287 C C . PHE A 1 164 ? -9.303 -11.207 21.048 1.00 94.88 164 PHE A C 1
ATOM 1289 O O . PHE A 1 164 ? -9.195 -12.135 21.853 1.00 94.88 164 PHE A O 1
ATOM 1296 N N . THR A 1 165 ? -10.343 -11.110 20.223 1.00 93.38 165 THR A N 1
ATOM 1297 C CA . THR A 1 165 ? -11.342 -12.176 20.141 1.00 93.38 165 THR A CA 1
ATOM 1298 C C . THR A 1 165 ? -10.747 -13.424 19.497 1.00 93.38 165 THR A C 1
ATOM 1300 O O . THR A 1 165 ? -9.783 -13.370 18.726 1.00 93.38 165 THR A O 1
ATOM 1303 N N . ARG A 1 166 ? -11.382 -14.573 19.747 1.00 89.00 166 ARG A N 1
ATOM 1304 C CA . ARG A 1 166 ? -11.136 -15.764 18.930 1.00 89.00 166 ARG A CA 1
ATOM 1305 C C . ARG A 1 166 ? -11.543 -15.484 17.486 1.00 89.00 166 ARG A C 1
ATOM 1307 O O . ARG A 1 166 ? -12.491 -14.736 17.242 1.00 89.00 166 ARG A O 1
ATOM 1314 N N . SER A 1 167 ? -10.841 -16.109 16.550 1.00 85.19 167 SER A N 1
ATOM 1315 C CA . SER A 1 167 ? -11.199 -16.031 15.139 1.00 85.19 167 SER A CA 1
ATOM 1316 C C . SER A 1 167 ? -12.533 -16.735 14.901 1.00 85.19 167 SER A C 1
ATOM 1318 O O . SER A 1 167 ? -12.648 -17.936 15.149 1.00 85.19 167 SER A O 1
ATOM 1320 N N . SER A 1 168 ? -13.517 -16.011 14.379 1.00 78.19 168 SER A N 1
ATOM 1321 C CA . SER A 1 168 ? -14.747 -16.580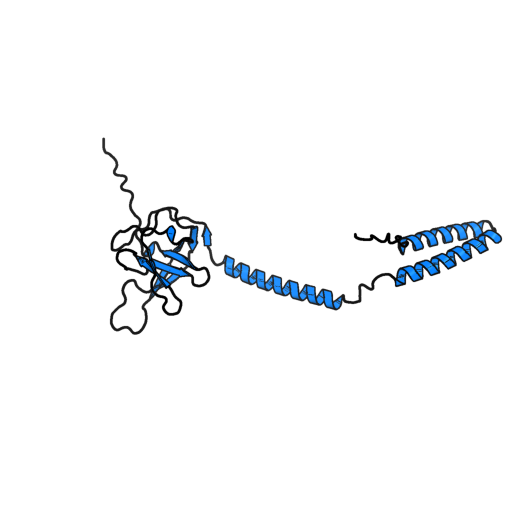 13.823 1.00 78.19 168 SER A CA 1
ATOM 1322 C C . SER A 1 168 ? -14.848 -16.159 12.363 1.00 78.19 168 SER A C 1
ATOM 1324 O O . SER A 1 168 ? -14.727 -14.974 12.063 1.00 78.19 168 SER A O 1
ATOM 1326 N N . GLU A 1 169 ? -15.010 -17.121 11.452 1.00 79.81 169 GLU A N 1
ATOM 1327 C CA . GLU A 1 169 ? -15.032 -16.869 9.996 1.00 79.81 169 GLU A CA 1
ATOM 1328 C C . GLU A 1 169 ? -13.778 -16.138 9.474 1.00 79.81 169 GLU A C 1
ATOM 1330 O O . GLU A 1 169 ? -13.837 -15.331 8.551 1.00 79.81 169 GLU A O 1
ATOM 1335 N N . GLY A 1 170 ? -12.624 -16.384 10.103 1.00 82.25 170 GLY A N 1
ATOM 1336 C CA . GLY A 1 170 ? -11.359 -15.729 9.755 1.00 82.25 170 GLY A CA 1
ATOM 1337 C C . GLY A 1 170 ? -11.224 -14.288 10.256 1.00 82.25 170 GLY A C 1
ATOM 1338 O O . GLY A 1 170 ? -10.145 -13.719 10.144 1.00 82.25 170 GLY A O 1
ATOM 1339 N N . LYS A 1 171 ? -12.265 -13.711 10.867 1.00 89.00 171 LYS A N 1
ATOM 1340 C CA . LYS A 1 171 ? -12.244 -12.351 11.417 1.00 89.00 171 LYS A CA 1
ATOM 1341 C C . LYS A 1 171 ? -11.842 -12.374 12.888 1.00 89.00 171 LYS A C 1
ATOM 1343 O O . LYS A 1 171 ? -12.332 -13.198 13.664 1.00 89.00 171 LYS A O 1
ATOM 1348 N N . ARG A 1 172 ? -10.961 -11.451 13.272 1.00 93.81 172 ARG A N 1
ATOM 1349 C CA . ARG A 1 172 ? -10.584 -11.180 14.664 1.00 93.81 172 ARG A CA 1
ATOM 1350 C C . ARG A 1 172 ? -10.881 -9.728 14.984 1.00 93.81 172 ARG A C 1
ATOM 1352 O O . ARG A 1 172 ? -10.668 -8.848 14.150 1.00 93.81 172 ARG A O 1
ATOM 1359 N N . TYR A 1 173 ? -11.336 -9.493 16.203 1.00 95.62 173 TYR A N 1
ATOM 1360 C CA . TYR A 1 173 ? -11.663 -8.164 16.677 1.00 95.62 173 TYR A CA 1
ATOM 1361 C C . TYR A 1 173 ? -10.870 -7.803 17.924 1.00 95.62 173 TYR A C 1
ATOM 1363 O O . TYR A 1 173 ? -10.425 -8.674 18.672 1.00 95.62 173 TYR A O 1
ATOM 1371 N N . LEU A 1 174 ? -10.716 -6.501 18.135 1.00 96.81 174 LEU A N 1
ATOM 1372 C CA . LEU A 1 174 ? -10.096 -5.943 19.327 1.00 96.81 174 LEU A CA 1
ATOM 1373 C C . LEU A 1 174 ? -11.184 -5.687 20.364 1.00 96.81 174 LEU A C 1
ATOM 1375 O O . LEU A 1 174 ? -12.235 -5.139 20.033 1.00 96.81 174 LEU A O 1
ATOM 1379 N N . VAL A 1 175 ? -10.943 -6.050 21.615 1.00 96.94 175 VAL A N 1
ATOM 1380 C CA . VAL A 1 175 ? -11.814 -5.754 22.761 1.00 96.94 175 VAL A CA 1
ATOM 1381 C C . VAL A 1 175 ? -11.016 -5.012 23.826 1.00 96.94 175 VAL A C 1
ATOM 1383 O O . VAL A 1 175 ? -9.788 -4.990 23.792 1.00 96.94 175 VAL A O 1
ATOM 1386 N N . CYS A 1 176 ? -11.697 -4.389 24.781 1.00 97.06 176 CYS A N 1
ATOM 1387 C CA . CYS A 1 176 ? -11.027 -3.860 25.964 1.00 97.06 176 CYS A CA 1
ATOM 1388 C C . CYS A 1 176 ? -10.303 -4.987 26.718 1.00 97.06 176 CYS A C 1
ATOM 1390 O O . CYS A 1 176 ? -10.921 -6.012 27.000 1.00 97.06 176 CYS A O 1
ATOM 1392 N N . GLY A 1 177 ? -9.029 -4.791 27.073 1.00 94.75 177 GLY A N 1
ATOM 1393 C CA . GLY A 1 177 ? -8.244 -5.797 27.800 1.00 94.75 177 GLY A CA 1
ATOM 1394 C C . GLY A 1 177 ? -8.718 -6.050 29.235 1.00 94.75 177 GLY A C 1
ATOM 1395 O O . GLY A 1 177 ? -8.486 -7.126 29.765 1.00 94.75 177 GLY A O 1
ATOM 1396 N N . GLU A 1 178 ? -9.419 -5.087 29.843 1.00 95.50 178 GLU A N 1
ATOM 1397 C CA . GLU A 1 178 ? -9.870 -5.177 31.240 1.00 95.50 178 GLU A CA 1
ATOM 1398 C C . GLU A 1 178 ? -11.300 -5.711 31.381 1.00 95.50 178 GLU A C 1
ATOM 1400 O O . GLU A 1 178 ? -11.567 -6.618 32.160 1.00 95.50 178 GLU A O 1
ATOM 1405 N N . CYS A 1 179 ? -12.256 -5.136 30.645 1.00 95.19 179 CYS A N 1
ATOM 1406 C CA . CYS A 1 179 ? -13.676 -5.483 30.798 1.00 95.19 179 CYS A CA 1
ATOM 1407 C C . CYS A 1 179 ? -14.238 -6.343 29.661 1.00 95.19 179 CYS A C 1
ATOM 1409 O O . CYS A 1 179 ? -15.443 -6.602 29.644 1.00 95.19 179 CYS A O 1
ATOM 1411 N N . GLU A 1 180 ? -13.399 -6.707 28.685 1.00 94.56 180 GLU A N 1
ATOM 1412 C CA . GLU A 1 180 ? -13.746 -7.494 27.490 1.00 94.56 180 GLU A CA 1
ATOM 1413 C C . GLU A 1 180 ? -14.891 -6.909 26.641 1.00 94.56 180 GLU A C 1
ATOM 1415 O O . GLU A 1 180 ? -15.379 -7.542 25.705 1.00 94.56 180 GLU A O 1
ATOM 1420 N N . GLN A 1 181 ? -15.317 -5.672 26.919 1.00 93.06 181 GLN A N 1
ATOM 1421 C CA . GLN A 1 181 ? -16.323 -4.985 26.120 1.00 93.06 181 GLN A CA 1
ATOM 1422 C C . GLN A 1 181 ? -15.721 -4.576 24.779 1.00 93.06 181 GLN A C 1
ATOM 1424 O O . GLN A 1 181 ? -14.621 -4.020 24.700 1.00 93.06 181 GLN A O 1
ATOM 1429 N N . GLY A 1 182 ? -16.465 -4.834 23.712 1.00 91.25 182 GLY A N 1
ATOM 1430 C CA . GLY A 1 182 ? -16.054 -4.529 22.357 1.00 91.25 182 GLY A CA 1
ATOM 1431 C C . GLY A 1 182 ? -17.006 -5.156 21.340 1.00 91.25 182 GLY A C 1
ATOM 1432 O O . GLY A 1 182 ? -18.031 -5.704 21.733 1.00 91.25 182 GLY A O 1
ATOM 1433 N N . PRO A 1 183 ? -16.679 -5.085 20.045 1.00 95.50 183 PRO A N 1
ATOM 1434 C CA . PRO A 1 183 ? -15.337 -4.789 19.562 1.00 95.50 183 PRO A CA 1
ATOM 1435 C C . PRO A 1 183 ? -15.016 -3.289 19.518 1.00 95.50 183 PRO A C 1
ATOM 1437 O O . PRO A 1 183 ? -15.851 -2.494 19.111 1.00 95.50 183 PRO A O 1
ATOM 1440 N N . VAL A 1 184 ? -13.814 -2.891 19.938 1.00 96.31 184 VAL A N 1
ATOM 1441 C CA . VAL A 1 184 ? -13.281 -1.514 19.831 1.00 96.31 184 VAL A CA 1
ATOM 1442 C C . VAL A 1 184 ? -12.499 -1.286 18.529 1.00 96.31 184 VAL A C 1
ATOM 1444 O O . VAL A 1 184 ? -12.040 -0.180 18.251 1.00 96.31 184 VAL A O 1
ATOM 1447 N N . GLY A 1 185 ? -12.346 -2.343 17.733 1.00 96.38 185 GLY A N 1
ATOM 1448 C CA . GLY A 1 185 ? -11.551 -2.362 16.517 1.00 96.38 185 GLY A CA 1
ATOM 1449 C C . GLY A 1 185 ? -11.529 -3.741 15.858 1.00 96.38 185 GLY A C 1
ATOM 1450 O O . GLY A 1 185 ? -12.197 -4.670 16.323 1.00 96.38 185 GLY A O 1
ATOM 1451 N N . PHE A 1 186 ? -10.744 -3.890 14.796 1.00 96.06 186 PHE A N 1
ATOM 1452 C CA . PHE A 1 186 ? -10.579 -5.140 14.053 1.00 96.06 186 PHE A CA 1
ATOM 1453 C C . PHE A 1 186 ? -9.112 -5.414 13.712 1.00 96.06 186 PHE A C 1
ATOM 1455 O O . PHE A 1 186 ? -8.278 -4.513 13.751 1.00 96.06 186 PHE A O 1
ATOM 1462 N N . VAL A 1 187 ? -8.808 -6.667 13.381 1.00 95.44 187 VAL A N 1
ATOM 1463 C CA . VAL A 1 187 ? -7.510 -7.066 12.825 1.00 95.44 187 VAL A CA 1
ATOM 1464 C C . VAL A 1 187 ? -7.695 -7.326 11.337 1.00 95.44 187 VAL A C 1
ATOM 1466 O O . VAL A 1 187 ? -8.552 -8.128 10.955 1.00 95.44 187 VAL A O 1
ATOM 1469 N N . ASP A 1 188 ? -6.916 -6.651 10.499 1.00 92.50 188 ASP A N 1
ATOM 1470 C CA . ASP A 1 188 ? -6.908 -6.917 9.067 1.00 92.50 188 ASP A CA 1
ATOM 1471 C C . ASP A 1 188 ? -6.305 -8.299 8.796 1.00 92.50 188 ASP A C 1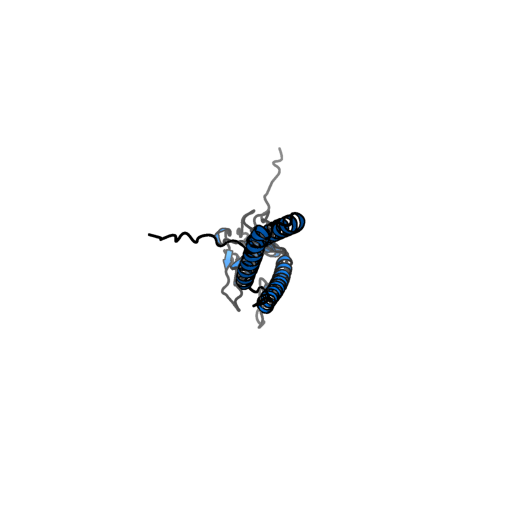
ATOM 1473 O O . ASP A 1 188 ? -5.228 -8.649 9.278 1.00 92.50 188 ASP A O 1
ATOM 1477 N N . THR A 1 189 ? -7.029 -9.123 8.047 1.00 89.19 189 THR A N 1
ATOM 1478 C CA . THR A 1 189 ? -6.656 -10.518 7.800 1.00 89.19 189 THR A CA 1
ATOM 1479 C C . THR A 1 189 ? -5.520 -10.681 6.795 1.00 89.19 189 THR A C 1
ATOM 1481 O O . THR A 1 189 ? -4.917 -11.748 6.744 1.00 89.19 189 THR A O 1
ATOM 1484 N N . LEU A 1 190 ? -5.263 -9.667 5.966 1.00 88.06 190 LEU A N 1
ATOM 1485 C CA . LEU A 1 190 ? -4.240 -9.695 4.923 1.00 88.06 190 LEU A CA 1
ATOM 1486 C C . LEU A 1 190 ? -2.914 -9.133 5.432 1.00 88.06 190 LEU A C 1
ATOM 1488 O O . LEU A 1 190 ? -1.863 -9.702 5.147 1.00 88.06 190 LEU A O 1
ATOM 1492 N N . THR A 1 191 ? -2.963 -8.022 6.167 1.00 88.69 191 THR A N 1
ATOM 1493 C CA . THR A 1 191 ? -1.760 -7.314 6.637 1.00 88.69 191 THR A CA 1
ATOM 1494 C C . THR A 1 191 ? -1.402 -7.615 8.090 1.00 88.69 191 THR A C 1
ATOM 1496 O O . THR A 1 191 ? -0.323 -7.229 8.533 1.00 88.69 191 THR A O 1
ATOM 1499 N N . GLU A 1 192 ? -2.297 -8.275 8.833 1.00 91.00 192 GLU A N 1
ATOM 1500 C CA . GLU A 1 192 ? -2.235 -8.443 10.294 1.00 91.00 192 GLU A CA 1
ATOM 1501 C C . GLU A 1 192 ? -2.182 -7.117 11.075 1.00 91.00 192 GLU A C 1
ATOM 1503 O O . GLU A 1 192 ? -1.855 -7.091 12.262 1.00 91.00 192 GLU A O 1
ATOM 1508 N N . MET A 1 193 ? -2.542 -6.010 10.421 1.00 93.00 193 MET A N 1
ATOM 1509 C CA . MET A 1 193 ? -2.596 -4.685 11.026 1.00 93.00 193 MET A CA 1
ATOM 1510 C C . MET A 1 193 ? -3.780 -4.578 11.992 1.00 93.00 193 MET A C 1
ATOM 1512 O O . MET A 1 193 ? -4.873 -5.081 11.721 1.00 93.00 193 MET A O 1
ATOM 1516 N N . ASN A 1 194 ? -3.578 -3.897 13.120 1.00 95.94 194 ASN A N 1
ATOM 1517 C CA . ASN A 1 194 ? -4.612 -3.714 14.137 1.00 95.94 194 ASN A CA 1
ATOM 1518 C C . ASN A 1 194 ? -5.241 -2.333 13.981 1.00 95.94 194 ASN A C 1
ATOM 1520 O O . ASN A 1 194 ? -4.537 -1.332 14.036 1.00 95.94 194 ASN A O 1
ATOM 1524 N N . TYR A 1 195 ? -6.558 -2.260 13.834 1.00 96.50 195 TYR A N 1
ATOM 1525 C CA . TYR A 1 195 ? -7.276 -1.005 13.635 1.00 96.50 195 TYR A CA 1
ATOM 1526 C C . TYR A 1 195 ? -8.230 -0.743 14.790 1.00 96.50 195 TYR A C 1
ATOM 1528 O O . TYR A 1 195 ? -9.163 -1.515 15.003 1.00 96.50 195 TYR A O 1
ATOM 1536 N N . VAL A 1 196 ? -8.040 0.361 15.512 1.00 96.50 196 VAL A N 1
ATOM 1537 C CA . VAL A 1 196 ? -8.963 0.829 16.561 1.00 96.50 196 VAL A CA 1
ATOM 1538 C C . VAL A 1 196 ? -9.751 2.039 16.088 1.00 96.50 196 VAL A C 1
ATOM 1540 O O . VAL A 1 196 ? -9.223 2.889 15.377 1.00 96.50 196 VAL A O 1
ATOM 1543 N N . THR A 1 197 ? -11.016 2.142 16.495 1.00 95.56 197 THR A N 1
ATOM 1544 C CA . THR A 1 197 ? -11.858 3.291 16.138 1.00 95.56 197 THR A CA 1
ATOM 1545 C C . THR A 1 197 ? -12.071 4.228 17.334 1.00 95.56 197 THR A C 1
ATOM 1547 O O . THR A 1 197 ? -12.434 3.776 18.429 1.00 95.56 197 THR A O 1
ATOM 1550 N N . PRO A 1 198 ? -11.904 5.552 17.158 1.00 93.81 198 PRO A N 1
ATOM 1551 C CA . PRO A 1 198 ? -12.282 6.514 18.185 1.00 93.81 198 PRO A CA 1
ATOM 1552 C C . PRO A 1 198 ? -13.804 6.549 18.409 1.00 93.81 198 PRO A C 1
ATOM 1554 O O . PRO A 1 198 ? -14.236 6.961 19.478 1.00 93.81 198 PRO A O 1
ATOM 1557 N N . GLU A 1 199 ? -14.636 6.063 17.476 1.00 94.44 199 GLU A N 1
ATOM 1558 C CA . GLU A 1 199 ? -16.095 6.022 17.660 1.00 94.44 199 GLU A CA 1
ATOM 1559 C C . GLU A 1 199 ? -16.524 5.062 18.776 1.00 94.44 199 GLU A C 1
ATOM 1561 O O . GLU A 1 199 ? -17.577 5.255 19.388 1.00 94.44 199 GLU A O 1
ATOM 1566 N N . ARG A 1 200 ? -15.714 4.046 19.101 1.00 94.62 200 ARG A N 1
ATOM 1567 C CA . ARG A 1 200 ? -15.991 3.083 20.186 1.00 94.62 200 ARG A CA 1
ATOM 1568 C C . ARG A 1 200 ? -15.098 3.254 21.411 1.00 94.62 200 ARG A C 1
ATOM 1570 O O . ARG A 1 200 ? -15.296 2.574 22.417 1.00 94.62 200 ARG A O 1
ATOM 1577 N N . LEU A 1 201 ? -14.189 4.219 21.366 1.00 95.69 201 LEU A N 1
ATOM 1578 C CA . LEU A 1 201 ? -13.347 4.633 22.483 1.00 95.69 201 LEU A CA 1
ATOM 1579 C C . LEU A 1 201 ? -13.725 6.054 22.925 1.00 95.69 201 LEU A C 1
ATOM 1581 O O . LEU A 1 201 ? -14.545 6.724 22.304 1.00 95.69 201 LEU A O 1
ATOM 1585 N N . ALA A 1 202 ? -13.209 6.498 24.061 1.00 95.19 202 ALA A N 1
ATOM 1586 C CA . ALA A 1 202 ? -13.328 7.885 24.495 1.00 95.19 202 ALA A CA 1
ATOM 1587 C C . ALA A 1 202 ? -11.942 8.524 24.552 1.00 95.19 202 ALA A C 1
ATOM 1589 O O . ALA A 1 202 ? -10.947 7.837 24.759 1.00 95.19 202 ALA A O 1
ATOM 1590 N N . VAL A 1 203 ? -11.886 9.840 24.385 1.00 94.69 203 VAL A N 1
ATOM 1591 C CA . VAL A 1 203 ? -10.664 10.620 24.589 1.00 94.69 203 VAL A CA 1
ATOM 1592 C C . VAL A 1 203 ? -10.480 10.877 26.082 1.00 94.69 203 VAL A C 1
ATOM 1594 O O . VAL A 1 203 ? -11.419 11.289 26.770 1.00 94.69 203 VAL A O 1
ATOM 1597 N N . GLN A 1 204 ? -9.272 10.643 26.592 1.00 91.44 204 GLN A N 1
ATOM 1598 C CA . GLN A 1 204 ? -8.908 11.051 27.942 1.00 91.44 204 GLN A CA 1
ATOM 1599 C C . GLN A 1 204 ? -8.744 12.575 27.986 1.00 91.44 204 GLN A C 1
ATOM 1601 O O . GLN A 1 204 ? -7.784 13.120 27.450 1.00 91.44 204 GLN A O 1
ATOM 1606 N N . GLN A 1 205 ? -9.673 13.274 28.639 1.00 81.12 205 GLN A N 1
ATOM 1607 C CA . GLN A 1 205 ? -9.552 14.717 28.838 1.00 81.12 205 GLN A CA 1
ATOM 1608 C C . GLN A 1 205 ? -8.361 15.015 29.757 1.00 81.12 205 GLN A C 1
ATOM 1610 O O . GLN A 1 205 ? -8.325 14.565 30.903 1.00 81.12 205 GLN A O 1
ATOM 1615 N N . THR A 1 206 ? -7.391 15.796 29.283 1.00 64.12 206 THR A N 1
ATOM 1616 C CA . THR A 1 206 ? -6.383 16.401 30.157 1.00 64.12 206 THR A CA 1
ATOM 1617 C C . THR A 1 206 ? -7.053 17.519 30.944 1.00 64.12 206 THR A C 1
ATOM 1619 O O . THR A 1 206 ? -7.404 18.554 30.377 1.00 64.12 206 THR A O 1
ATOM 1622 N N . THR A 1 207 ? -7.258 17.330 32.245 1.00 51.34 207 THR A N 1
ATOM 1623 C CA . THR A 1 207 ? -7.727 18.396 33.134 1.00 51.34 207 THR A CA 1
ATOM 1624 C C . THR A 1 207 ? -6.636 19.460 33.270 1.00 51.34 207 THR A C 1
ATOM 1626 O O . THR A 1 207 ? -5.837 19.422 34.202 1.00 51.34 207 THR A O 1
ATOM 1629 N N . ASN A 1 208 ? -6.590 20.421 32.349 1.00 49.88 208 ASN A N 1
ATOM 1630 C CA . ASN A 1 208 ? -5.960 21.710 32.613 1.00 49.88 208 ASN A CA 1
ATOM 1631 C C . ASN A 1 208 ? -6.968 22.544 33.405 1.00 49.88 208 ASN A C 1
ATOM 1633 O O . ASN A 1 208 ? -7.689 23.364 32.839 1.00 49.88 208 ASN A O 1
ATOM 1637 N N . SER A 1 209 ? -7.062 22.299 34.711 1.00 42.84 209 SER A N 1
ATOM 1638 C CA . SER A 1 209 ? -7.710 23.254 35.608 1.00 42.84 209 SER A CA 1
ATOM 1639 C C . SER A 1 209 ? -6.876 24.540 35.590 1.00 42.84 209 SER A C 1
ATOM 1641 O O . SER A 1 209 ? -5.677 24.465 35.875 1.00 42.84 209 SER A O 1
ATOM 1643 N N . PRO A 1 210 ? -7.445 25.713 35.263 1.00 48.69 210 PRO A N 1
ATOM 1644 C CA . PRO A 1 210 ? -6.776 26.973 35.532 1.00 48.69 210 PRO A CA 1
ATOM 1645 C C . PRO A 1 210 ? -6.607 27.069 37.047 1.00 48.69 210 PRO A C 1
ATOM 1647 O O . PRO A 1 210 ? -7.584 26.996 37.791 1.00 48.69 210 PRO A O 1
ATOM 1650 N N . VAL A 1 211 ? -5.367 27.182 37.510 1.00 49.56 211 VAL A N 1
ATOM 1651 C CA . VAL A 1 211 ? -5.097 27.637 38.872 1.00 49.56 211 VAL A CA 1
ATOM 1652 C C . VAL A 1 211 ? -5.520 29.104 38.896 1.00 49.56 211 VAL A C 1
ATOM 1654 O O . VAL A 1 211 ? -4.799 29.963 38.390 1.00 49.56 211 VAL A O 1
ATOM 1657 N N . GLU A 1 212 ? -6.731 29.375 39.379 1.00 45.97 212 GLU A N 1
ATOM 1658 C CA . GLU A 1 212 ? -7.134 30.726 39.762 1.00 45.97 212 GLU A CA 1
ATOM 1659 C C . GLU A 1 212 ? -6.231 31.152 40.928 1.00 45.97 212 GLU A C 1
ATOM 1661 O O . GLU A 1 212 ? -6.257 30.543 42.000 1.00 45.97 212 GLU A O 1
ATOM 1666 N N . ASN A 1 213 ? -5.373 32.139 40.662 1.00 48.47 213 ASN A N 1
ATOM 1667 C CA . ASN A 1 213 ? -4.649 32.905 41.676 1.00 48.47 213 ASN A CA 1
ATOM 1668 C C . ASN A 1 213 ? -5.527 34.048 42.184 1.00 48.47 213 ASN A C 1
ATOM 1670 O O . ASN A 1 213 ? -6.216 34.662 41.335 1.00 48.47 213 ASN A O 1
#

Foldseek 3Di:
DDDDDPDDPDDALVRLVVQLVVLVVVLVVCVVVVPVVSNVVSVVSNVVSVVVSVVNVVPDDDPVVCPVVVVVVVVVVVVVVVVVVVVVVVVVVFPKAQDWAQFFWAAPPPRHTFAGTRQFGTKGFDWDWDFDLDDDPPDPDGDTDIDGMWTKHADPVRTDFWDWDDDDPQWIAIAGNPPRGDRQWTQDNPRRITIGGCVRTPGDDDPPDPPDD

InterPro domains:
  IPR007515 Mss4 [PF04421] (101-201)
  IPR007515 Mss4 [PS51796] (92-204)
  IPR007515 Mss4 [PTHR13276] (79-204)
  IPR011057 Mss4-like superfamily [SSF51316] (98-203)
  IPR011323 Mss4/translationally controlled tumour-associated TCTP [G3DSA:2.170.150.10] (94-203)

Radius of gyration: 40.25 Å; chains: 1; bounding box: 83×52×110 Å

Secondary structure (DSSP, 8-state):
---------PPPHHHHHHHHHHHHHHHHHHHHTT-HHHHHHHHHHHHHHHHHHHHHHHTS--TTTTHHHHHHHHHHHHHHHHHHHHHHHHHHTS-EE----SS-EEETTT--EEE-TT---EEEEEEEEEE-SSPPTT-SS--EEEEEEEEEES-GGGBSSEEEPPPBTTBEEEEETTT----SEEE-TTT--EEE-TTTEEE----------

pLDDT: mean 85.04, std 13.65, range [36.72, 97.69]